Protein AF-C6H4K7-F1 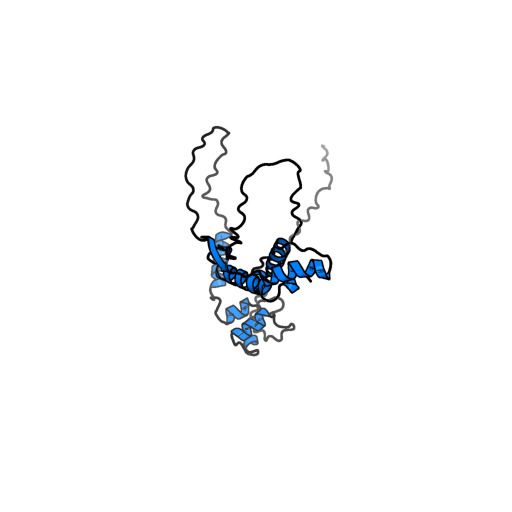(afdb_monomer_lite)

Foldseek 3Di:
DDDDDDDDPPDDPPPPPPPPPPPVPPPPPDLDQCPPPDDADPVCVVVCVVLVPDPVNVSRFQAPDDPRHRDPVRVCVVSCVDPPCPVVVVVVVCVVVVDPDCVPDDPDDDDDDDDDDDDDDDDDDDDDFFDWDKDKDAADQPQVVVVQVVCCVPPVDHDDPVLLLVLLLVVPLPQDPVCVVVVVDRPPPDDPPPDDDDDDDDDDDDPDQPCVVVRSMHMDIDTPVCVVVRVVSVVSSRCCNPPPSVVSVD

Secondary structure (DSSP, 8-state):
------------------------------------SSPPPHHHHHHHHHTT--HHHHTTSPP-BGGGB--HHHHHHHHT-S-TTHHHHHHHHHHHHHS---TT----PPP------------PPPP---PEEEEEEE---HHHHHHHHHHHHHTS----HHHHHHHHHHGGGSPPHHHHHTT----------------------------BTTTTEEEEEEEGGGHHHHHHHHHHHHHHHHT-GGGGT-

Radius of gyration: 34.79 Å; chains: 1; bounding box: 108×75×68 Å

InterPro domains:
  IPR004167 Peripheral subunit-binding domain [PF02817] (42-76)
  IPR004167 Peripheral subunit-binding domain [PS51826] (39-79)
  IPR036625 E3-binding domain superfamily [G3DSA:4.10.320.10] (38-80)
  IPR036625 E3-binding domain superfamily [SSF47005] (35-79)

Sequence (250 aa):
MALVPRMPCWISRCRLNPYKSTRHLQTSSGTQSHDLPYPLFPSVSQLLHEKGISGADVSKIPASGPKGRLLKGDVLAFTGAIPRDYSSNLSAQISQLAHLDLSNIKVKQTPTEPQAKFAAVAVTALPPSSTPAQVSLPISLSSVLSLQERLPKTLGITIPLSTFLARATDVYQEPDIIDILSGKSPPSTSTSTSSTRSGESESTSFDSTDLDLATNIFSIQVPSADRLRGETFLERLRDVLEDEPESLVF

pLDDT: mean 74.12, std 21.09, range [26.36, 96.56]

Structure (mmCIF, N/CA/C/O backbone):
data_AF-C6H4K7-F1
#
_entry.id   AF-C6H4K7-F1
#
loop_
_atom_site.group_PDB
_atom_site.id
_atom_site.type_symbol
_atom_site.label_atom_id
_atom_site.label_alt_id
_atom_site.label_comp_id
_atom_site.label_asym_id
_atom_site.label_entity_id
_atom_site.label_seq_id
_atom_site.pdbx_PDB_ins_code
_atom_site.Cartn_x
_atom_site.Cartn_y
_atom_site.Cartn_z
_atom_site.occupancy
_atom_site.B_iso_or_equiv
_atom_site.auth_seq_id
_atom_site.auth_comp_id
_atom_site.auth_asym_id
_atom_site.auth_atom_id
_atom_site.pdbx_PDB_model_num
ATOM 1 N N . MET A 1 1 ? 76.634 46.999 -10.653 1.00 49.59 1 MET A N 1
ATOM 2 C CA . MET A 1 1 ? 76.477 46.177 -9.435 1.00 49.59 1 MET A CA 1
ATOM 3 C C . MET A 1 1 ? 75.170 46.576 -8.773 1.00 49.59 1 MET A C 1
ATOM 5 O O . MET A 1 1 ? 75.124 47.619 -8.141 1.00 49.59 1 MET A O 1
ATOM 9 N N . ALA A 1 2 ? 74.098 45.820 -8.998 1.00 44.69 2 ALA A N 1
ATOM 10 C CA . ALA A 1 2 ? 72.800 46.077 -8.378 1.00 44.69 2 ALA A CA 1
ATOM 11 C C . ALA A 1 2 ? 72.282 44.763 -7.789 1.00 44.69 2 ALA A C 1
ATOM 13 O O . ALA A 1 2 ? 72.273 43.735 -8.467 1.00 44.69 2 ALA A O 1
ATOM 14 N N . LEU A 1 3 ? 71.970 44.814 -6.495 1.00 49.75 3 LEU A N 1
ATOM 15 C CA . LEU A 1 3 ? 71.582 43.693 -5.652 1.00 49.75 3 LEU A CA 1
ATOM 16 C C . LEU A 1 3 ? 70.227 43.110 -6.072 1.00 49.75 3 LEU A C 1
ATOM 18 O O . LEU A 1 3 ? 69.258 43.834 -6.280 1.00 49.75 3 LEU A O 1
ATOM 22 N N . VAL A 1 4 ? 70.164 41.780 -6.100 1.00 57.12 4 VAL A N 1
ATOM 23 C CA . VAL A 1 4 ? 68.933 40.989 -6.185 1.00 57.12 4 VAL A CA 1
ATOM 24 C C . VAL A 1 4 ? 68.253 40.980 -4.809 1.00 57.12 4 VAL A C 1
ATOM 26 O O . VAL A 1 4 ? 68.885 40.542 -3.844 1.00 57.12 4 VAL A O 1
ATOM 29 N N . PRO A 1 5 ? 66.976 41.381 -4.669 1.00 58.16 5 PRO A N 1
ATOM 30 C CA . PRO A 1 5 ? 66.222 41.080 -3.464 1.00 58.16 5 PRO A CA 1
ATOM 31 C C . PRO A 1 5 ? 65.731 39.627 -3.517 1.00 58.16 5 PRO A C 1
ATOM 33 O O . PRO A 1 5 ? 64.912 39.229 -4.345 1.00 58.16 5 PRO A O 1
ATOM 36 N N . ARG A 1 6 ? 66.272 38.826 -2.603 1.00 60.28 6 ARG A N 1
ATOM 37 C CA . ARG A 1 6 ? 65.889 37.445 -2.312 1.00 60.28 6 ARG A CA 1
ATOM 38 C C . ARG A 1 6 ? 64.516 37.444 -1.629 1.00 60.28 6 ARG A C 1
ATOM 40 O O . ARG A 1 6 ? 64.401 37.848 -0.476 1.00 60.28 6 ARG A O 1
ATOM 47 N N . MET A 1 7 ? 63.482 37.017 -2.352 1.00 58.88 7 MET A N 1
ATOM 48 C CA . MET A 1 7 ? 62.120 36.894 -1.822 1.00 58.88 7 MET A CA 1
ATOM 49 C C . MET A 1 7 ? 62.010 35.734 -0.808 1.00 58.88 7 MET A C 1
ATOM 51 O O . MET A 1 7 ? 62.645 34.694 -1.004 1.00 58.88 7 MET A O 1
ATOM 55 N N . PRO A 1 8 ? 61.226 35.891 0.276 1.00 47.50 8 PRO A N 1
ATOM 56 C CA . PRO A 1 8 ? 61.073 34.887 1.324 1.00 47.50 8 PRO A CA 1
ATOM 57 C C . PRO A 1 8 ? 60.200 33.702 0.890 1.00 47.50 8 PRO A C 1
ATOM 59 O O . PRO A 1 8 ? 59.097 33.844 0.366 1.00 47.50 8 PRO A O 1
ATOM 62 N N . CYS A 1 9 ? 60.709 32.504 1.169 1.00 57.41 9 CYS A N 1
ATOM 63 C CA . CYS A 1 9 ? 60.105 31.215 0.864 1.00 57.41 9 CYS A CA 1
ATOM 64 C C . CYS A 1 9 ? 58.973 30.857 1.840 1.00 57.41 9 CYS A C 1
ATOM 66 O O . CYS A 1 9 ? 59.112 29.892 2.582 1.00 57.41 9 CYS A O 1
ATOM 68 N N . TRP A 1 10 ? 57.851 31.573 1.851 1.00 54.81 10 TRP A N 1
ATOM 69 C CA . TRP A 1 10 ? 56.646 31.120 2.558 1.00 54.81 10 TRP A CA 1
ATOM 70 C C . TRP A 1 10 ? 55.401 31.460 1.750 1.00 54.81 10 TRP A C 1
ATOM 72 O O . TRP A 1 10 ? 54.824 32.505 1.973 1.00 54.81 10 TRP A O 1
ATOM 82 N N . ILE A 1 11 ? 55.025 30.586 0.812 1.00 56.03 11 ILE A N 1
ATOM 83 C CA . ILE A 1 11 ? 53.653 30.161 0.454 1.00 56.03 11 ILE A CA 1
ATOM 84 C C . ILE A 1 11 ? 53.845 29.074 -0.610 1.00 56.03 11 ILE A C 1
ATOM 86 O O . ILE A 1 11 ? 54.003 29.345 -1.793 1.00 56.03 11 ILE A O 1
ATOM 90 N N . SER A 1 12 ? 53.920 27.817 -0.183 1.00 55.75 12 SER A N 1
ATOM 91 C CA . SER A 1 12 ? 53.757 26.646 -1.057 1.00 55.75 12 SER A CA 1
ATOM 92 C C . SER A 1 12 ? 53.465 25.437 -0.184 1.00 55.75 12 SER A C 1
ATOM 94 O O . SER A 1 12 ? 54.291 24.552 0.022 1.00 55.75 12 SER A O 1
ATOM 96 N N . ARG A 1 13 ? 52.264 25.428 0.393 1.00 56.16 13 ARG A N 1
ATOM 97 C CA . ARG A 1 13 ? 51.681 24.216 0.966 1.00 56.16 13 ARG A CA 1
ATOM 98 C C . ARG A 1 13 ? 50.219 24.082 0.561 1.00 56.16 13 ARG A C 1
ATOM 100 O O . ARG A 1 13 ? 49.368 23.768 1.376 1.00 56.16 13 ARG A O 1
ATOM 107 N N . CYS A 1 14 ? 49.952 24.247 -0.728 1.00 47.94 14 CYS A N 1
ATOM 108 C CA . CYS A 1 14 ? 48.822 23.571 -1.346 1.00 47.94 14 CYS A CA 1
ATOM 109 C C . CYS A 1 14 ? 49.348 22.218 -1.823 1.00 47.94 14 CYS A C 1
ATOM 111 O O . CYS A 1 14 ? 49.803 22.078 -2.957 1.00 47.94 14 CYS A O 1
ATOM 113 N N . ARG A 1 15 ? 49.343 21.215 -0.932 1.00 49.34 15 ARG A N 1
ATOM 114 C CA . ARG A 1 15 ? 49.353 19.828 -1.398 1.00 49.34 15 ARG A CA 1
ATOM 115 C C . ARG A 1 15 ? 48.030 19.630 -2.129 1.00 49.34 15 ARG A C 1
ATOM 117 O O . ARG A 1 15 ? 47.021 19.323 -1.504 1.00 49.34 15 ARG A O 1
ATOM 124 N N . LEU A 1 16 ? 48.035 19.835 -3.443 1.00 48.72 16 LEU A N 1
ATOM 125 C CA . LEU A 1 16 ? 47.064 19.184 -4.307 1.00 48.72 16 LEU A CA 1
ATOM 126 C C . LEU A 1 16 ? 47.238 17.699 -4.028 1.00 48.72 16 LEU A C 1
ATOM 128 O O . LEU A 1 16 ? 48.292 17.141 -4.312 1.00 48.72 16 LEU A O 1
ATOM 132 N N . ASN A 1 17 ? 46.263 17.112 -3.348 1.00 52.06 17 ASN A N 1
ATOM 133 C CA . ASN A 1 17 ? 46.202 15.684 -3.135 1.00 52.06 17 ASN A CA 1
ATOM 134 C C . ASN A 1 17 ? 45.715 15.103 -4.466 1.00 52.06 17 ASN A C 1
ATOM 136 O O . ASN A 1 17 ? 44.528 15.262 -4.772 1.00 52.06 17 ASN A O 1
ATOM 140 N N . PRO A 1 18 ? 46.570 14.487 -5.307 1.00 47.22 18 PRO A N 1
ATOM 141 C CA . PRO A 1 18 ? 46.040 13.721 -6.406 1.00 47.22 18 PRO A CA 1
ATOM 142 C C . PRO A 1 18 ? 45.483 12.467 -5.744 1.00 47.22 18 PRO A C 1
ATOM 144 O O . PRO A 1 18 ? 46.225 11.531 -5.444 1.00 47.22 18 PRO A O 1
ATOM 147 N N . TYR A 1 19 ? 44.181 12.450 -5.471 1.00 47.34 19 TYR A N 1
ATOM 148 C CA . TYR A 1 19 ? 43.478 11.195 -5.263 1.00 47.34 19 TYR A CA 1
ATOM 149 C C . TYR A 1 19 ? 43.590 10.412 -6.573 1.00 47.34 19 TYR A C 1
ATOM 151 O O . TYR A 1 19 ? 42.702 10.428 -7.422 1.00 47.34 19 TYR A O 1
ATOM 159 N N . LYS A 1 20 ? 44.723 9.728 -6.753 1.00 44.16 20 LYS A N 1
ATOM 160 C CA . LYS A 1 20 ? 44.860 8.606 -7.666 1.00 44.16 20 LYS A CA 1
ATOM 161 C C . LYS A 1 20 ? 44.001 7.499 -7.073 1.00 44.16 20 LYS A C 1
ATOM 163 O O . LYS A 1 20 ? 44.492 6.597 -6.406 1.00 44.16 20 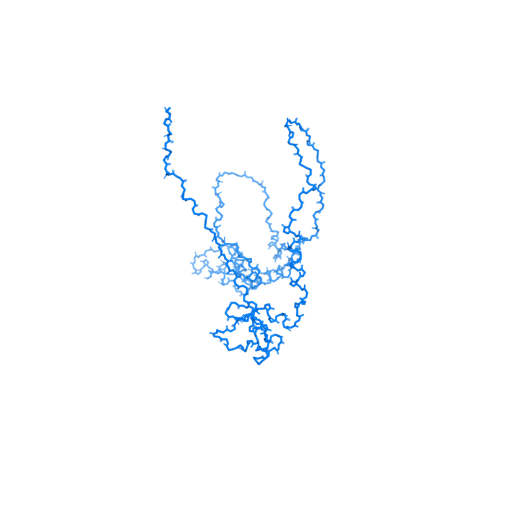LYS A O 1
ATOM 168 N N . SER A 1 21 ? 42.691 7.601 -7.281 1.00 44.56 21 SER A N 1
ATOM 169 C CA . SER A 1 21 ? 41.810 6.451 -7.180 1.00 44.56 21 SER A CA 1
ATOM 170 C C . SER A 1 21 ? 42.137 5.586 -8.387 1.00 44.56 21 SER A C 1
ATOM 172 O O . SER A 1 21 ? 41.522 5.687 -9.447 1.00 44.56 21 SER A O 1
ATOM 174 N N . THR A 1 22 ? 43.177 4.767 -8.259 1.00 47.38 22 THR A N 1
ATOM 175 C CA . THR A 1 22 ? 43.323 3.594 -9.106 1.00 47.38 22 THR A CA 1
ATOM 176 C C . THR A 1 22 ? 42.170 2.675 -8.730 1.00 47.38 22 THR A C 1
ATOM 178 O O . THR A 1 22 ? 42.308 1.792 -7.884 1.00 47.38 22 THR A O 1
ATOM 181 N N . ARG A 1 23 ? 40.993 2.916 -9.319 1.00 46.69 23 ARG A N 1
ATOM 182 C CA . ARG A 1 23 ? 39.979 1.879 -9.470 1.00 46.69 23 ARG A CA 1
ATOM 183 C C . ARG A 1 23 ? 40.621 0.823 -10.352 1.00 46.69 23 ARG A C 1
ATOM 185 O O . ARG A 1 23 ? 40.604 0.918 -11.573 1.00 46.69 23 ARG A O 1
ATOM 192 N N . HIS A 1 24 ? 41.281 -0.128 -9.705 1.00 44.12 24 HIS A N 1
ATOM 193 C CA . HIS A 1 24 ? 41.729 -1.345 -10.340 1.00 44.12 24 HIS A CA 1
ATOM 194 C C . HIS A 1 24 ? 40.456 -2.072 -10.779 1.00 44.12 24 HIS A C 1
ATOM 196 O O . HIS A 1 24 ? 39.772 -2.699 -9.971 1.00 44.12 24 HIS A O 1
ATOM 202 N N . LEU A 1 25 ? 40.079 -1.867 -12.041 1.00 47.25 25 LEU A N 1
ATOM 203 C CA . LEU A 1 25 ? 39.056 -2.633 -12.735 1.00 47.25 25 LEU A CA 1
ATOM 204 C C . LEU A 1 25 ? 39.569 -4.072 -12.794 1.00 47.25 25 LEU A C 1
ATOM 206 O O . LEU A 1 25 ? 40.268 -4.458 -13.725 1.00 47.25 25 LEU A O 1
ATOM 210 N N . GLN A 1 26 ? 39.274 -4.855 -11.756 1.00 46.00 26 GLN A N 1
ATOM 211 C CA . GLN A 1 26 ? 39.447 -6.303 -11.788 1.00 46.00 26 GLN A CA 1
ATOM 212 C C . GLN A 1 26 ? 38.364 -6.880 -12.691 1.00 46.00 26 GLN A C 1
ATOM 214 O O . GLN A 1 26 ? 37.383 -7.453 -12.232 1.00 46.00 26 GLN A O 1
ATOM 219 N N . THR A 1 27 ? 38.542 -6.728 -14.000 1.00 49.56 27 THR A N 1
ATOM 220 C CA . THR A 1 27 ? 37.862 -7.554 -14.996 1.00 49.56 27 THR A CA 1
ATOM 221 C C . THR A 1 27 ? 38.585 -8.896 -15.061 1.00 49.56 27 THR A C 1
ATOM 223 O O . THR A 1 27 ? 39.193 -9.244 -16.069 1.00 49.56 27 THR A O 1
ATOM 226 N N . SER A 1 28 ? 38.593 -9.642 -13.958 1.00 45.12 28 SER A N 1
ATOM 227 C CA . SER A 1 28 ? 38.962 -11.053 -13.998 1.00 45.12 28 SER A CA 1
ATOM 228 C C . SER A 1 28 ? 37.689 -11.847 -14.246 1.00 45.12 28 SER A C 1
ATOM 230 O O . SER A 1 28 ? 36.982 -12.219 -13.311 1.00 45.12 28 SER A O 1
ATOM 232 N N . SER A 1 29 ? 37.403 -12.095 -15.522 1.00 47.53 29 SER A N 1
ATOM 233 C CA . SER A 1 29 ? 36.480 -13.128 -15.993 1.00 47.53 29 SER A CA 1
ATOM 234 C C . SER A 1 29 ? 37.071 -14.515 -15.708 1.00 47.53 29 SER A C 1
ATOM 236 O O . SER A 1 29 ? 37.459 -15.244 -16.618 1.00 47.53 29 SER A O 1
ATOM 238 N N . GLY A 1 30 ? 37.234 -14.845 -14.429 1.00 47.94 30 GLY A N 1
ATOM 239 C CA . GLY A 1 30 ? 37.519 -16.201 -13.978 1.00 47.94 30 GLY A CA 1
ATOM 240 C C . GLY A 1 30 ? 36.202 -16.866 -13.613 1.00 47.94 30 GLY A C 1
ATOM 241 O O . GLY A 1 30 ? 35.371 -16.246 -12.955 1.00 47.94 30 GLY A O 1
ATOM 242 N N . THR A 1 31 ? 35.999 -18.108 -14.040 1.00 46.88 31 THR A N 1
ATOM 243 C CA . THR A 1 31 ? 34.913 -18.974 -13.567 1.00 46.88 31 THR A CA 1
ATOM 244 C C . THR A 1 31 ? 35.088 -19.192 -12.063 1.00 46.88 31 THR A C 1
ATOM 246 O O . THR A 1 31 ? 35.781 -20.115 -11.640 1.00 46.88 31 THR A O 1
ATOM 249 N N . GLN A 1 32 ? 34.551 -18.280 -11.254 1.00 53.12 32 GLN A N 1
ATOM 250 C CA . GLN A 1 32 ? 34.594 -18.373 -9.802 1.00 53.12 32 GLN A CA 1
ATOM 251 C C . GLN A 1 32 ? 33.465 -19.298 -9.365 1.00 53.12 32 GLN A C 1
ATOM 253 O O . GLN A 1 32 ? 32.296 -18.928 -9.402 1.00 53.12 32 GLN A O 1
ATOM 258 N N . SER A 1 33 ? 33.825 -20.522 -8.987 1.00 52.59 33 SER A N 1
ATOM 259 C CA . SER A 1 33 ? 32.970 -21.361 -8.156 1.00 52.59 33 SER A CA 1
ATOM 260 C C . SER A 1 33 ? 32.733 -20.628 -6.836 1.00 52.59 33 SER A C 1
ATOM 262 O O . SER A 1 33 ? 33.684 -20.266 -6.140 1.00 52.59 33 SER A O 1
ATOM 264 N N . HIS A 1 34 ? 31.468 -20.370 -6.521 1.00 60.00 34 HIS A N 1
ATOM 265 C CA . HIS A 1 34 ? 31.051 -19.539 -5.394 1.00 60.00 34 HIS A CA 1
ATOM 266 C C . HIS A 1 34 ? 31.101 -20.297 -4.066 1.00 60.00 34 HIS A C 1
ATOM 268 O O . HIS A 1 34 ? 30.069 -20.529 -3.442 1.00 60.00 34 HIS A O 1
ATOM 274 N N . ASP A 1 35 ? 32.304 -20.625 -3.592 1.00 62.53 35 ASP A N 1
ATOM 275 C CA . ASP A 1 35 ? 32.536 -20.890 -2.166 1.00 62.53 35 ASP A CA 1
ATOM 276 C C . ASP A 1 35 ? 32.535 -19.538 -1.440 1.00 62.53 35 ASP A C 1
ATOM 278 O O . ASP A 1 35 ? 33.574 -18.953 -1.129 1.00 62.53 35 ASP A O 1
ATOM 282 N N . LEU A 1 36 ? 31.339 -18.962 -1.283 1.00 66.81 36 LEU A N 1
ATOM 283 C CA . LEU A 1 36 ? 31.175 -17.610 -0.761 1.00 66.81 36 LEU A CA 1
ATOM 284 C C . LEU A 1 36 ? 31.606 -17.578 0.715 1.00 66.81 36 LEU A C 1
ATOM 286 O O . LEU A 1 36 ? 30.963 -18.213 1.549 1.00 66.81 36 LEU A O 1
ATOM 290 N N . PRO A 1 37 ? 32.609 -16.765 1.098 1.00 77.56 37 PRO A N 1
ATOM 291 C CA . PRO A 1 37 ? 33.008 -16.600 2.500 1.00 77.56 37 PRO A CA 1
ATOM 292 C C . PRO A 1 37 ? 31.973 -15.817 3.333 1.00 77.56 37 PRO A C 1
ATOM 294 O O . PRO A 1 37 ? 32.227 -15.460 4.482 1.00 77.56 37 PRO A O 1
ATOM 297 N N . TYR A 1 38 ? 30.819 -15.495 2.743 1.00 81.12 38 TYR A N 1
ATOM 298 C CA . TYR A 1 38 ? 29.750 -14.692 3.319 1.00 81.12 38 TYR A CA 1
ATOM 299 C C . TYR A 1 38 ? 28.392 -15.270 2.914 1.00 81.12 38 TYR A C 1
ATOM 301 O O . TYR A 1 38 ? 28.266 -15.792 1.805 1.00 81.12 38 TYR A O 1
ATOM 309 N N . PRO A 1 39 ? 27.351 -15.106 3.746 1.00 88.69 39 PRO A N 1
ATOM 310 C CA . PRO A 1 39 ? 26.004 -15.489 3.352 1.00 88.69 39 PRO A CA 1
ATOM 311 C C . PRO A 1 39 ? 25.517 -14.649 2.162 1.00 88.69 39 PRO A C 1
ATOM 313 O O . PRO A 1 39 ? 25.919 -13.491 1.975 1.00 88.69 39 PRO A O 1
ATOM 316 N N . LEU A 1 40 ? 24.619 -15.242 1.373 1.00 90.81 40 LEU A N 1
ATOM 317 C CA . LEU A 1 40 ? 23.886 -14.547 0.318 1.00 90.81 40 LEU A CA 1
ATOM 318 C C . LEU A 1 40 ? 23.051 -13.406 0.913 1.00 90.81 40 LEU A C 1
ATOM 320 O O . LEU A 1 40 ? 22.548 -13.497 2.032 1.00 90.81 40 LEU A O 1
ATOM 324 N N . PHE A 1 41 ? 22.880 -12.323 0.152 1.00 91.88 41 PHE A N 1
ATOM 325 C CA . PHE A 1 41 ? 21.966 -11.257 0.557 1.00 91.88 41 PHE A CA 1
ATOM 326 C C . PHE A 1 41 ? 20.517 -11.757 0.570 1.00 91.88 41 PHE A C 1
ATOM 328 O O . PHE A 1 41 ? 20.156 -12.555 -0.295 1.00 91.88 41 PHE A O 1
ATOM 335 N N . PRO A 1 42 ? 19.658 -11.244 1.469 1.00 95.31 42 PRO A N 1
ATOM 336 C CA . PRO A 1 42 ? 18.267 -11.689 1.565 1.00 95.31 42 PRO A CA 1
ATOM 337 C C . PRO A 1 42 ? 17.498 -11.457 0.259 1.00 95.31 42 PRO A C 1
ATOM 339 O O . PRO A 1 42 ? 16.802 -12.347 -0.214 1.00 95.31 42 PRO A O 1
ATOM 342 N N . SER A 1 43 ? 17.709 -10.308 -0.389 1.00 95.50 43 SER A N 1
ATOM 343 C CA . SER A 1 43 ? 17.095 -9.986 -1.682 1.00 95.50 43 SER A CA 1
ATOM 344 C C . SER A 1 43 ? 17.575 -10.891 -2.817 1.00 95.50 43 SER A C 1
ATOM 346 O O . SER A 1 43 ? 16.803 -11.221 -3.710 1.00 95.50 43 SER A O 1
ATOM 348 N N . VAL A 1 44 ? 18.845 -11.300 -2.788 1.00 94.50 44 VAL A N 1
ATOM 349 C CA . VAL A 1 44 ? 19.418 -12.224 -3.774 1.00 94.50 44 VAL A CA 1
ATOM 350 C C . VAL A 1 44 ? 18.899 -13.640 -3.531 1.00 94.50 44 VAL A C 1
ATOM 352 O O . VAL A 1 44 ? 18.500 -14.295 -4.482 1.00 94.50 44 VAL A O 1
ATOM 355 N N . SER A 1 45 ? 18.830 -14.078 -2.273 1.00 93.00 45 SER A N 1
ATOM 356 C CA . SER A 1 45 ? 18.250 -15.365 -1.868 1.00 93.00 45 SER A CA 1
ATOM 357 C C . SER A 1 45 ? 16.790 -15.494 -2.315 1.00 93.00 45 SER A C 1
ATOM 359 O O . SER A 1 45 ? 16.440 -16.438 -3.022 1.00 93.00 45 SER A O 1
ATOM 361 N N . GLN A 1 46 ? 15.962 -14.487 -2.010 1.00 95.44 46 GLN A N 1
ATOM 362 C CA . GLN A 1 46 ? 14.571 -14.429 -2.461 1.00 95.44 46 GLN A CA 1
ATOM 363 C C . GLN A 1 46 ? 14.471 -14.500 -3.990 1.00 95.44 46 GLN A C 1
ATOM 365 O O . GLN A 1 46 ? 13.701 -15.295 -4.522 1.00 95.44 46 GLN A O 1
ATOM 370 N N . LEU A 1 47 ? 15.283 -13.718 -4.705 1.00 94.62 47 LEU A N 1
ATOM 371 C CA . LEU A 1 47 ? 15.243 -13.679 -6.165 1.00 94.62 47 LEU A CA 1
ATOM 372 C C . LEU A 1 47 ? 15.684 -15.006 -6.802 1.00 94.62 47 LEU A C 1
ATOM 374 O O . LEU A 1 47 ? 15.111 -15.416 -7.808 1.00 94.62 47 LEU A O 1
ATOM 378 N N . LEU A 1 48 ? 16.670 -15.697 -6.226 1.00 93.62 48 LEU A N 1
ATOM 379 C CA . LEU A 1 48 ? 17.078 -17.030 -6.680 1.00 93.62 48 LEU A CA 1
ATOM 380 C C . LEU A 1 48 ? 15.935 -18.039 -6.526 1.00 93.62 48 LEU A C 1
ATOM 382 O O . LEU A 1 48 ? 15.686 -18.809 -7.453 1.00 93.62 48 LEU A O 1
ATOM 386 N N . HIS A 1 49 ? 15.203 -17.986 -5.408 1.00 94.31 49 HIS A N 1
ATOM 387 C CA . HIS A 1 49 ? 14.024 -18.827 -5.193 1.00 94.31 49 HIS A CA 1
ATOM 388 C C . HIS A 1 49 ? 12.902 -18.507 -6.190 1.00 94.31 49 HIS A C 1
ATOM 390 O O . HIS A 1 49 ? 12.373 -19.418 -6.822 1.00 94.31 49 HIS A O 1
ATOM 396 N N . GLU A 1 50 ? 12.581 -17.226 -6.396 1.00 94.69 50 GLU A N 1
ATOM 397 C CA . GLU A 1 50 ? 11.557 -16.781 -7.357 1.00 94.69 50 GLU A CA 1
ATOM 398 C C . GLU A 1 50 ? 11.878 -17.194 -8.798 1.00 94.69 50 GLU A C 1
ATOM 400 O O . GLU A 1 50 ? 10.980 -17.482 -9.589 1.00 94.69 50 GLU A O 1
ATOM 405 N N . LYS A 1 51 ? 13.166 -17.206 -9.158 1.00 92.75 51 LYS A N 1
ATOM 406 C CA . LYS A 1 51 ? 13.639 -17.590 -10.493 1.00 92.75 51 LYS A CA 1
ATOM 407 C C . LYS A 1 51 ? 13.956 -19.079 -10.619 1.00 92.75 51 LYS A C 1
ATOM 409 O O . LYS A 1 51 ? 14.353 -19.505 -11.699 1.00 92.75 51 LYS A O 1
ATOM 414 N N . GLY A 1 52 ? 13.761 -19.860 -9.555 1.00 91.12 52 GLY A N 1
ATOM 415 C CA . GLY A 1 52 ? 13.988 -21.304 -9.549 1.00 91.12 52 GLY A CA 1
ATOM 416 C C . GLY A 1 52 ? 15.450 -21.703 -9.770 1.00 91.12 52 GLY A C 1
ATOM 417 O O . GLY A 1 52 ? 15.715 -22.794 -10.268 1.00 91.12 52 GLY A O 1
ATOM 418 N N . ILE A 1 53 ? 16.401 -20.828 -9.434 1.00 87.50 53 ILE A N 1
ATOM 419 C CA . ILE A 1 53 ? 17.833 -21.098 -9.589 1.00 87.50 53 ILE A CA 1
ATOM 420 C C . ILE A 1 53 ? 18.300 -21.870 -8.352 1.00 87.50 53 ILE A C 1
ATOM 422 O O . ILE A 1 53 ? 18.347 -21.329 -7.247 1.00 87.50 53 ILE A O 1
ATOM 426 N N . SER A 1 54 ? 18.640 -23.146 -8.541 1.00 83.50 54 SER A N 1
ATOM 427 C CA . SER A 1 54 ? 19.145 -24.008 -7.468 1.00 83.50 54 SER A CA 1
ATOM 428 C C . SER A 1 54 ? 20.571 -23.619 -7.065 1.00 83.50 54 SER A C 1
ATOM 430 O O . SER A 1 54 ? 21.330 -23.083 -7.872 1.00 83.50 54 SER A O 1
ATOM 432 N N . GLY A 1 55 ? 20.976 -23.940 -5.831 1.00 78.56 55 GLY A N 1
ATOM 433 C CA . GLY A 1 55 ? 22.306 -23.623 -5.289 1.00 78.56 55 GLY A CA 1
ATOM 434 C C . GLY A 1 55 ? 23.482 -24.079 -6.168 1.00 78.56 55 GLY A C 1
ATOM 435 O O . GLY A 1 55 ? 24.524 -23.437 -6.172 1.00 78.56 55 GLY A O 1
ATOM 436 N N . ALA A 1 56 ? 23.308 -25.130 -6.977 1.00 80.38 56 ALA A N 1
ATOM 437 C CA . ALA A 1 56 ? 24.322 -25.581 -7.935 1.00 80.38 56 ALA A CA 1
ATOM 438 C C . ALA A 1 56 ? 24.477 -24.644 -9.151 1.00 80.38 56 ALA A C 1
ATOM 440 O O . ALA A 1 56 ? 25.579 -24.474 -9.675 1.00 80.38 56 ALA A O 1
ATOM 441 N N . ASP A 1 57 ? 23.385 -24.025 -9.600 1.00 84.38 57 ASP A N 1
ATOM 442 C CA . ASP A 1 57 ? 23.391 -23.079 -10.718 1.00 84.38 57 ASP A CA 1
ATOM 443 C C . ASP A 1 57 ? 23.896 -21.700 -10.298 1.00 84.38 57 ASP A C 1
ATOM 445 O O . ASP A 1 57 ? 24.422 -20.965 -11.132 1.00 84.38 57 ASP A O 1
ATOM 449 N N . VAL A 1 58 ? 23.829 -21.381 -9.000 1.00 85.94 58 VAL A N 1
ATOM 450 C CA . VAL A 1 58 ? 24.427 -20.165 -8.433 1.00 85.94 58 VAL A CA 1
ATOM 451 C C . VAL A 1 58 ? 25.907 -20.080 -8.797 1.00 85.94 58 VAL A C 1
ATOM 453 O O . VAL A 1 58 ? 26.347 -19.029 -9.252 1.00 85.94 58 VAL A O 1
ATOM 456 N N . SER A 1 59 ? 26.643 -21.194 -8.720 1.00 86.69 59 SER A N 1
ATOM 457 C CA . SER A 1 59 ? 28.064 -21.299 -9.091 1.00 86.69 59 SER A CA 1
ATOM 458 C C . SER A 1 59 ? 28.376 -20.948 -10.552 1.00 86.69 59 SER A C 1
ATOM 460 O O . SER A 1 59 ? 29.535 -20.714 -10.881 1.00 86.69 59 SER A O 1
ATOM 462 N N . LYS A 1 60 ? 27.374 -20.907 -11.440 1.00 90.31 60 LYS A N 1
ATOM 463 C CA . LYS A 1 60 ? 27.540 -20.551 -12.862 1.00 90.31 60 LYS A CA 1
ATOM 464 C C . LYS A 1 60 ? 27.384 -19.049 -13.118 1.00 90.31 60 LYS A C 1
ATOM 466 O O . LYS A 1 60 ? 27.733 -18.580 -14.201 1.00 90.31 60 LYS A O 1
ATOM 471 N N . ILE A 1 61 ? 26.844 -18.296 -12.159 1.00 89.81 61 ILE A N 1
ATOM 472 C CA . ILE A 1 61 ? 26.560 -16.868 -12.318 1.00 89.81 61 ILE A CA 1
ATOM 473 C C . ILE A 1 61 ? 27.858 -16.069 -12.133 1.00 89.81 61 ILE A C 1
ATOM 475 O O . ILE A 1 61 ? 28.533 -16.246 -11.124 1.00 89.81 61 ILE A O 1
ATOM 479 N N . PRO A 1 62 ? 28.238 -15.161 -13.044 1.00 90.06 62 PRO A N 1
ATOM 480 C CA . PRO A 1 62 ? 29.411 -14.314 -12.842 1.00 90.06 62 PRO A CA 1
ATOM 481 C C . PRO A 1 62 ? 29.131 -13.255 -11.764 1.00 90.06 62 PRO A C 1
ATOM 483 O O . PRO A 1 62 ? 28.248 -12.421 -11.940 1.00 90.06 62 PRO A O 1
ATOM 486 N N . ALA A 1 63 ? 29.883 -13.261 -10.661 1.00 90.25 63 ALA A N 1
ATOM 487 C CA . ALA A 1 63 ? 29.727 -12.264 -9.601 1.00 90.25 63 ALA A CA 1
ATOM 488 C C . ALA A 1 63 ? 30.576 -11.014 -9.866 1.00 90.25 63 ALA A C 1
ATOM 490 O O . ALA A 1 63 ? 31.795 -11.103 -10.028 1.00 90.25 63 ALA A O 1
ATOM 491 N N . SER A 1 64 ? 29.944 -9.840 -9.858 1.00 90.25 64 SER A N 1
ATOM 492 C CA . SER A 1 64 ? 30.616 -8.546 -10.059 1.00 90.25 64 SER A CA 1
ATOM 493 C C . SER A 1 64 ? 30.877 -7.794 -8.745 1.00 90.25 64 SER A C 1
ATOM 495 O O . SER A 1 64 ? 31.614 -6.806 -8.713 1.00 90.25 64 SER A O 1
ATOM 497 N N . GLY A 1 65 ? 30.285 -8.242 -7.634 1.00 89.06 65 GLY A N 1
ATOM 498 C CA . GLY A 1 65 ? 30.345 -7.526 -6.366 1.00 89.06 65 GLY A CA 1
ATOM 499 C C . GLY A 1 65 ? 31.708 -7.559 -5.663 1.00 89.06 65 GLY A C 1
ATOM 500 O O . GLY A 1 65 ? 32.565 -8.400 -5.947 1.00 89.06 65 GLY A O 1
ATOM 501 N N . PRO A 1 66 ? 31.918 -6.664 -4.676 1.00 89.06 66 PRO A N 1
ATOM 502 C CA . PRO A 1 66 ? 33.156 -6.606 -3.906 1.00 89.06 66 PRO A CA 1
ATOM 503 C C . PRO A 1 66 ? 33.498 -7.963 -3.288 1.00 89.06 66 PRO A C 1
ATOM 505 O O . PRO A 1 66 ? 32.639 -8.592 -2.667 1.00 89.06 66 PRO A O 1
ATOM 508 N N . LYS A 1 67 ? 34.762 -8.384 -3.419 1.00 87.62 67 LYS A N 1
ATOM 509 C CA . LYS A 1 67 ? 35.250 -9.709 -2.991 1.00 87.62 67 LYS A CA 1
ATOM 510 C C . LYS A 1 67 ? 34.527 -10.891 -3.671 1.00 87.62 67 LYS A C 1
ATOM 512 O O . LYS A 1 67 ? 34.321 -11.911 -3.024 1.00 87.62 67 LYS A O 1
ATOM 517 N N . GLY A 1 68 ? 34.121 -10.746 -4.936 1.00 86.81 68 GLY A N 1
ATOM 518 C CA . GLY A 1 68 ? 33.449 -11.814 -5.693 1.00 86.81 68 GLY A CA 1
ATOM 519 C C . GLY A 1 68 ? 32.029 -12.103 -5.200 1.00 86.81 68 GLY A C 1
ATOM 520 O O . GLY A 1 68 ? 31.531 -13.215 -5.329 1.00 86.81 68 GLY A O 1
ATOM 521 N N . ARG A 1 69 ? 31.372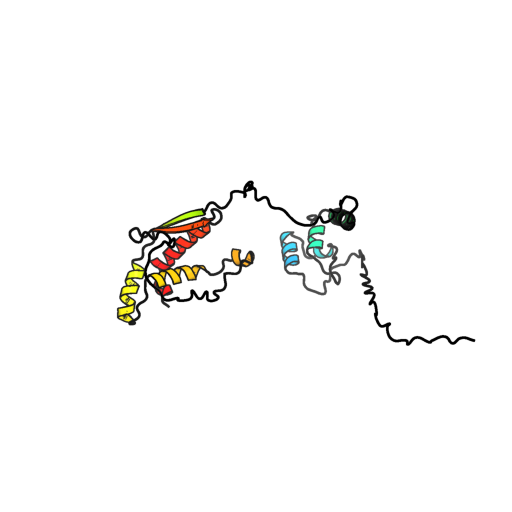 -11.118 -4.578 1.00 89.56 69 ARG A N 1
ATOM 522 C CA . ARG A 1 69 ? 30.031 -11.290 -4.014 1.00 89.56 69 ARG A CA 1
ATOM 523 C C . ARG A 1 69 ? 28.963 -11.236 -5.104 1.00 89.56 69 ARG A C 1
ATOM 525 O O . ARG A 1 69 ? 28.939 -10.295 -5.890 1.00 89.56 69 ARG A O 1
ATOM 532 N N . LEU A 1 70 ? 28.020 -12.173 -5.063 1.00 92.06 70 LEU A N 1
ATOM 533 C CA . LEU A 1 70 ? 26.851 -12.181 -5.939 1.00 92.06 70 LEU A CA 1
ATOM 534 C C . LEU A 1 70 ? 25.918 -10.989 -5.654 1.00 92.06 70 LEU A C 1
ATOM 536 O O . LEU A 1 70 ? 25.456 -10.807 -4.520 1.00 92.06 70 LEU A O 1
ATOM 540 N N . LEU A 1 71 ? 25.625 -10.184 -6.677 1.00 92.88 71 LEU A N 1
ATOM 541 C CA . LEU A 1 71 ? 24.695 -9.054 -6.593 1.00 92.88 71 LEU A CA 1
ATOM 542 C C . LEU A 1 71 ? 23.370 -9.342 -7.311 1.00 92.88 71 LEU A C 1
ATOM 544 O O . LEU A 1 71 ? 23.280 -10.202 -8.182 1.00 92.88 71 LEU A O 1
ATOM 548 N N . LYS A 1 72 ? 22.331 -8.553 -6.996 1.00 93.81 72 LYS A N 1
ATOM 549 C CA . LYS A 1 72 ? 21.018 -8.633 -7.667 1.00 93.81 72 LYS A CA 1
ATOM 550 C C . LYS A 1 72 ? 21.139 -8.477 -9.190 1.00 93.81 72 LYS A C 1
ATOM 552 O O . LYS A 1 72 ? 20.462 -9.180 -9.933 1.00 93.81 72 LYS A O 1
ATOM 557 N N . GLY A 1 73 ? 22.004 -7.565 -9.640 1.00 93.88 73 GLY A N 1
ATOM 558 C CA . GLY A 1 73 ? 22.247 -7.317 -11.062 1.00 93.88 73 GLY A CA 1
ATOM 559 C C . GLY A 1 73 ? 22.822 -8.531 -11.789 1.00 93.88 73 GLY A C 1
ATOM 560 O O . GLY A 1 73 ? 22.373 -8.835 -12.888 1.00 93.88 73 GLY A O 1
ATOM 561 N N . ASP A 1 74 ? 23.732 -9.264 -11.145 1.00 92.44 74 ASP A N 1
ATOM 562 C CA . ASP A 1 74 ? 24.371 -10.454 -11.715 1.00 92.44 74 ASP A CA 1
ATOM 563 C C . ASP A 1 74 ? 23.340 -11.558 -11.978 1.00 92.44 74 ASP A C 1
ATOM 565 O O . ASP A 1 74 ? 23.297 -12.144 -13.061 1.00 92.44 74 ASP A O 1
ATOM 569 N N . VAL A 1 75 ? 22.441 -11.788 -11.013 1.00 94.25 75 VAL A N 1
ATOM 570 C CA . VAL A 1 75 ? 21.371 -12.783 -11.162 1.00 94.25 75 VAL A CA 1
ATOM 571 C C . VAL A 1 75 ? 20.377 -12.364 -12.245 1.00 94.25 75 VAL A C 1
ATOM 573 O O . VAL A 1 75 ? 19.994 -13.178 -13.082 1.00 94.25 75 VAL A O 1
ATOM 576 N N . LEU A 1 76 ? 19.991 -11.086 -12.291 1.00 93.69 76 LEU A N 1
ATOM 577 C CA . LEU A 1 76 ? 19.090 -10.586 -13.331 1.00 93.69 76 LEU A CA 1
ATOM 578 C C . LEU A 1 76 ? 19.710 -10.685 -14.733 1.00 93.69 76 LEU A C 1
ATOM 580 O O . LEU A 1 76 ? 19.024 -11.096 -15.671 1.00 93.69 76 LEU A O 1
ATOM 584 N N . ALA A 1 77 ? 21.000 -10.380 -14.873 1.00 93.25 77 ALA A N 1
ATOM 585 C CA . ALA A 1 77 ? 21.731 -10.550 -16.125 1.00 93.25 77 ALA A CA 1
ATOM 586 C C . ALA A 1 77 ? 21.799 -12.026 -16.546 1.00 93.25 77 ALA A C 1
ATOM 588 O O . ALA A 1 77 ? 21.581 -12.337 -17.716 1.00 93.25 77 ALA A O 1
ATOM 589 N N . PHE A 1 78 ? 22.014 -12.941 -15.595 1.00 92.19 78 PHE A N 1
ATOM 590 C CA . PHE A 1 78 ? 22.006 -14.381 -15.856 1.00 92.19 78 PHE A CA 1
ATOM 591 C C . PHE A 1 78 ? 20.634 -14.893 -16.314 1.00 92.19 78 PHE A C 1
ATOM 593 O O . PHE A 1 78 ? 20.554 -15.659 -17.269 1.00 92.19 78 PHE A O 1
ATOM 600 N N . THR A 1 79 ? 19.547 -14.417 -15.696 1.00 92.19 79 THR A N 1
ATOM 601 C CA . THR A 1 79 ? 18.173 -14.765 -16.111 1.00 92.19 79 THR A CA 1
ATOM 602 C C . THR A 1 79 ? 17.761 -14.159 -17.457 1.00 92.19 79 THR A C 1
ATOM 604 O O . THR A 1 79 ? 16.714 -14.517 -17.986 1.00 92.19 79 THR A O 1
ATOM 607 N N . GLY A 1 80 ? 18.550 -13.226 -18.005 1.00 91.12 80 GLY A N 1
ATOM 608 C CA . GLY A 1 80 ? 18.217 -12.498 -19.231 1.00 91.12 80 GLY A CA 1
ATOM 609 C C . GLY A 1 80 ? 17.177 -11.389 -19.046 1.00 91.12 80 GLY A C 1
ATOM 610 O O . GLY A 1 80 ? 16.713 -10.826 -20.032 1.00 91.12 80 GLY A O 1
ATOM 611 N N . ALA A 1 81 ? 16.824 -11.040 -17.803 1.00 92.88 81 ALA A N 1
ATOM 612 C CA . ALA A 1 81 ? 15.931 -9.916 -17.511 1.00 92.88 81 ALA A CA 1
ATOM 613 C C . ALA A 1 81 ? 16.570 -8.556 -17.850 1.00 92.88 81 ALA A C 1
ATOM 615 O O . ALA A 1 81 ? 15.862 -7.578 -18.079 1.00 92.88 81 ALA A O 1
ATOM 616 N N . ILE A 1 82 ? 17.906 -8.494 -17.886 1.00 91.94 82 ILE A N 1
ATOM 617 C CA . ILE A 1 82 ? 18.668 -7.337 -18.364 1.00 91.94 82 ILE A CA 1
ATOM 618 C C . ILE A 1 82 ? 19.187 -7.652 -19.775 1.00 91.94 82 ILE A C 1
ATOM 620 O O . ILE A 1 82 ? 19.855 -8.676 -19.953 1.00 91.94 82 ILE A O 1
ATOM 624 N N . PRO A 1 83 ? 18.931 -6.792 -20.778 1.00 92.62 83 PRO A N 1
ATOM 625 C CA . PRO A 1 83 ? 19.447 -7.005 -22.123 1.00 92.62 83 PRO A CA 1
ATOM 626 C C . PRO A 1 83 ? 20.971 -6.833 -22.154 1.00 92.62 83 PRO A C 1
ATOM 628 O O . PRO A 1 83 ? 21.523 -5.953 -21.491 1.00 92.62 83 PRO A O 1
ATOM 631 N N . ARG A 1 84 ? 21.663 -7.652 -22.956 1.00 91.12 84 ARG A N 1
ATOM 632 C CA . ARG A 1 84 ? 23.140 -7.672 -23.030 1.00 91.12 84 ARG A CA 1
ATOM 633 C C . ARG A 1 84 ? 23.736 -6.322 -23.442 1.00 91.12 84 ARG A C 1
ATOM 635 O O . ARG A 1 84 ? 24.772 -5.927 -22.916 1.00 91.12 84 ARG A O 1
ATOM 642 N N . ASP A 1 85 ? 23.036 -5.589 -24.303 1.00 94.44 85 ASP A N 1
ATOM 643 C CA . ASP A 1 85 ? 23.483 -4.299 -24.843 1.00 94.44 85 ASP A CA 1
ATOM 644 C C . ASP A 1 85 ? 23.222 -3.118 -23.893 1.00 94.44 85 ASP A C 1
ATOM 646 O O . ASP A 1 85 ? 23.570 -1.975 -24.192 1.00 94.44 85 ASP A O 1
ATOM 650 N N . TYR A 1 86 ? 22.601 -3.357 -22.732 1.00 94.12 86 TYR A N 1
ATOM 651 C CA . TYR A 1 86 ? 22.243 -2.292 -21.794 1.00 94.12 86 TYR A CA 1
ATOM 652 C C . TYR A 1 86 ? 23.469 -1.495 -21.333 1.00 94.12 86 TYR A C 1
ATOM 654 O O . TYR A 1 86 ? 23.469 -0.266 -21.382 1.00 94.12 86 TYR A O 1
ATOM 662 N N . SER A 1 87 ? 24.539 -2.191 -20.931 1.00 91.62 87 SER A N 1
ATOM 663 C CA . SER A 1 87 ? 25.748 -1.544 -20.410 1.00 91.62 87 SER A CA 1
ATOM 664 C C . SER A 1 87 ? 26.464 -0.712 -21.474 1.00 91.62 87 SER A C 1
ATOM 666 O O . SER A 1 87 ? 26.959 0.373 -21.167 1.00 91.62 87 SER A O 1
ATOM 668 N N . SER A 1 88 ? 26.523 -1.197 -22.718 1.00 94.38 88 SER A N 1
ATOM 669 C CA . SER A 1 88 ? 27.144 -0.459 -23.820 1.00 94.38 88 SER A CA 1
ATOM 670 C C . SER A 1 88 ? 26.317 0.769 -24.196 1.00 94.38 88 SER A C 1
ATOM 672 O O . SER A 1 88 ? 26.879 1.860 -24.294 1.00 94.38 88 SER A O 1
ATOM 674 N N . ASN A 1 89 ? 24.992 0.637 -24.308 1.00 96.44 89 ASN A N 1
ATOM 675 C CA . ASN A 1 89 ? 24.108 1.758 -24.644 1.00 96.44 89 ASN A CA 1
ATOM 676 C C . ASN A 1 89 ? 24.140 2.852 -23.577 1.00 96.44 89 ASN A C 1
ATOM 678 O O . ASN A 1 89 ? 24.276 4.031 -23.900 1.00 96.44 89 ASN A O 1
ATOM 682 N N . LEU A 1 90 ? 24.092 2.458 -22.303 1.00 96.56 90 LEU A N 1
ATOM 683 C CA . LEU A 1 90 ? 24.206 3.381 -21.180 1.00 96.56 90 LEU A CA 1
ATOM 684 C C . LEU A 1 90 ? 25.553 4.115 -21.226 1.00 96.56 90 LEU A C 1
ATOM 686 O O . LEU A 1 90 ? 25.588 5.335 -21.083 1.00 96.56 90 LEU A O 1
ATOM 690 N N . SER A 1 91 ? 26.659 3.407 -21.484 1.00 95.62 91 SER A N 1
ATOM 691 C CA . SER A 1 91 ? 27.980 4.044 -21.580 1.00 95.62 91 SER A CA 1
ATOM 692 C C . SER A 1 91 ? 28.055 5.076 -22.712 1.00 95.62 91 SER A C 1
ATOM 694 O O . SER A 1 91 ? 28.550 6.180 -22.492 1.00 95.62 91 SER A O 1
ATOM 696 N N . ALA A 1 92 ? 27.484 4.766 -23.880 1.00 96.31 92 ALA A N 1
ATOM 697 C CA . ALA A 1 92 ? 27.428 5.685 -25.011 1.00 96.31 92 ALA A CA 1
ATOM 698 C C . ALA A 1 92 ? 26.572 6.921 -24.695 1.00 96.31 92 ALA A C 1
ATOM 700 O O . ALA A 1 92 ? 26.996 8.045 -24.963 1.00 96.31 92 ALA A O 1
ATOM 701 N N . GLN A 1 93 ? 25.411 6.729 -24.059 1.00 95.81 93 GLN A N 1
ATOM 702 C CA . GLN A 1 93 ? 24.550 7.827 -23.615 1.00 95.81 93 GLN A CA 1
ATOM 703 C C . GLN A 1 93 ? 25.247 8.720 -22.587 1.00 95.81 93 GLN A C 1
ATOM 705 O O . GLN A 1 93 ? 25.182 9.941 -22.702 1.00 95.81 93 GLN A O 1
ATOM 710 N N . ILE A 1 94 ? 25.954 8.138 -21.612 1.00 96.50 94 ILE A N 1
ATOM 711 C CA . ILE A 1 94 ? 26.739 8.920 -20.650 1.00 96.50 94 ILE A CA 1
ATOM 712 C C . ILE A 1 94 ? 27.810 9.725 -21.378 1.00 96.50 94 ILE A C 1
ATOM 714 O O . ILE A 1 94 ? 27.940 10.910 -21.101 1.00 96.50 94 ILE A O 1
ATOM 718 N N . SER A 1 95 ? 28.558 9.133 -22.312 1.00 94.62 95 SER A N 1
ATOM 719 C CA . SER A 1 95 ? 29.571 9.871 -23.077 1.00 94.62 95 SER A CA 1
ATOM 720 C C . SER A 1 95 ? 28.967 11.016 -23.892 1.00 94.62 95 SER A C 1
ATOM 722 O O . SER A 1 95 ? 29.552 12.096 -23.938 1.00 94.62 95 SER A O 1
ATOM 724 N N . GLN A 1 96 ? 27.786 10.806 -24.478 1.00 92.62 96 GLN A N 1
ATOM 725 C CA . GLN A 1 96 ? 27.061 11.834 -25.219 1.00 92.62 96 GLN A CA 1
ATOM 726 C C . GLN A 1 96 ? 26.602 12.983 -24.309 1.00 92.62 96 GLN A C 1
ATOM 728 O O . GLN A 1 96 ? 26.783 14.145 -24.659 1.00 92.62 96 GLN A O 1
ATOM 733 N N . LEU A 1 97 ? 26.036 12.672 -23.140 1.00 92.12 97 LEU A N 1
ATOM 734 C CA . LEU A 1 97 ? 25.512 13.669 -22.197 1.00 92.12 97 LEU A CA 1
ATOM 735 C C . LEU A 1 97 ? 26.600 14.331 -21.340 1.00 92.12 97 LEU A C 1
ATOM 737 O O . LEU A 1 97 ? 26.406 15.441 -20.850 1.00 92.12 97 LEU A O 1
ATOM 741 N N . ALA A 1 98 ? 27.742 13.669 -21.149 1.00 92.88 98 ALA A N 1
ATOM 742 C CA . ALA A 1 98 ? 28.880 14.213 -20.411 1.00 92.88 98 ALA A CA 1
ATOM 743 C C . ALA A 1 98 ? 29.521 15.400 -21.139 1.00 92.88 98 ALA A C 1
ATOM 745 O O . ALA A 1 98 ? 30.114 16.269 -20.498 1.00 92.88 98 ALA A O 1
ATOM 746 N N . HIS A 1 99 ? 29.398 15.453 -22.465 1.00 88.19 99 HIS A N 1
ATOM 747 C CA . HIS A 1 99 ? 29.823 16.600 -23.248 1.00 88.19 99 HIS A CA 1
ATOM 748 C C . HIS A 1 99 ? 28.691 17.637 -23.315 1.00 88.19 99 HIS A C 1
ATOM 750 O O . HIS A 1 99 ? 27.808 17.560 -24.169 1.00 88.19 99 HIS A O 1
ATOM 756 N N . LEU A 1 100 ? 28.714 18.623 -22.412 1.00 82.69 100 LEU A N 1
ATOM 757 C CA . LEU A 1 100 ? 27.787 19.757 -22.458 1.00 82.69 100 LEU A CA 1
ATOM 758 C C . LEU A 1 100 ? 28.115 20.651 -23.659 1.00 82.69 100 LEU A C 1
ATOM 760 O O . LEU A 1 100 ? 29.054 21.445 -23.622 1.00 82.69 100 LEU A O 1
ATOM 764 N N . ASP A 1 101 ? 27.333 20.522 -24.727 1.00 82.12 101 ASP A N 1
ATOM 765 C CA . ASP A 1 101 ? 27.480 21.357 -25.912 1.00 82.12 101 ASP A CA 1
ATOM 766 C C . ASP A 1 101 ? 26.790 22.715 -25.707 1.00 82.12 101 ASP A C 1
ATOM 768 O O . ASP A 1 101 ? 25.567 22.848 -25.769 1.00 82.12 101 ASP A O 1
ATOM 772 N N . LEU A 1 102 ? 27.598 23.738 -25.427 1.00 83.12 102 LEU A N 1
ATOM 773 C CA . LEU A 1 102 ? 27.140 25.113 -25.211 1.00 83.12 102 LEU A CA 1
ATOM 774 C C . LEU A 1 102 ? 27.123 25.949 -26.502 1.00 83.12 102 LEU A C 1
ATOM 776 O O . LEU A 1 102 ? 26.863 27.151 -26.440 1.00 83.12 102 LEU A O 1
ATOM 780 N N . SER A 1 103 ? 27.386 25.353 -27.670 1.00 78.19 103 SER A N 1
ATOM 781 C CA . SER A 1 103 ? 27.504 26.078 -28.947 1.00 78.19 103 SER A CA 1
ATOM 782 C C . SER A 1 103 ? 26.229 26.824 -29.371 1.00 78.19 103 SER A C 1
ATOM 784 O O . SER A 1 103 ? 26.311 27.839 -30.060 1.00 78.19 103 SER A O 1
ATOM 786 N N . ASN A 1 104 ? 25.055 26.383 -28.906 1.00 77.50 104 ASN A N 1
ATOM 787 C CA . ASN A 1 104 ? 23.755 26.954 -29.283 1.00 77.50 104 ASN A CA 1
ATOM 788 C C . ASN A 1 104 ? 23.177 27.959 -28.272 1.00 77.50 104 ASN A C 1
ATOM 790 O O . ASN A 1 104 ? 22.056 28.446 -28.453 1.00 77.50 104 ASN A O 1
ATOM 794 N N . ILE A 1 105 ? 23.909 28.301 -27.209 1.00 78.12 105 ILE A N 1
ATOM 795 C CA . ILE A 1 105 ? 23.416 29.244 -26.202 1.00 78.12 105 ILE A CA 1
ATOM 796 C C . ILE A 1 105 ? 23.743 30.678 -26.632 1.00 78.12 105 ILE A C 1
ATOM 798 O O . ILE A 1 105 ? 24.876 31.145 -26.536 1.00 78.12 105 ILE A O 1
ATOM 802 N N . LYS A 1 106 ? 22.715 31.421 -27.057 1.00 79.69 106 LYS A N 1
ATOM 803 C CA . LYS A 1 106 ? 22.791 32.880 -27.209 1.00 79.69 106 LYS A CA 1
ATOM 804 C C . LYS A 1 106 ? 22.731 33.525 -25.824 1.00 79.69 106 LYS A C 1
ATOM 806 O O . LYS A 1 106 ? 21.660 33.596 -25.224 1.00 79.69 106 LYS A O 1
ATOM 811 N N . VAL A 1 107 ? 23.869 33.997 -25.315 1.00 75.38 107 VAL A N 1
ATOM 812 C CA . VAL A 1 107 ? 23.931 34.749 -24.052 1.00 75.38 107 VAL A CA 1
ATOM 813 C C . VAL A 1 107 ? 23.078 36.011 -24.192 1.00 75.38 107 VAL A C 1
ATOM 815 O O . VAL A 1 107 ? 23.423 36.937 -24.925 1.00 75.38 107 VAL A O 1
ATOM 818 N N . LYS A 1 108 ? 21.938 36.041 -23.497 1.00 68.44 108 LYS A N 1
ATOM 819 C CA . LYS A 1 108 ? 21.111 37.240 -23.368 1.00 68.44 108 LYS A CA 1
ATOM 820 C C . LYS A 1 108 ? 21.884 38.241 -22.509 1.00 68.44 108 LYS A C 1
ATOM 822 O O . LYS A 1 108 ? 21.993 38.062 -21.300 1.00 68.44 108 LYS A O 1
ATOM 827 N N . GLN A 1 109 ? 22.446 39.268 -23.140 1.00 64.94 109 GLN A N 1
ATOM 828 C CA . GLN A 1 109 ? 23.030 40.408 -22.437 1.00 64.94 109 GLN A CA 1
ATOM 829 C C . GLN A 1 109 ? 21.954 41.063 -21.562 1.00 64.94 109 GLN A C 1
ATOM 831 O O . GLN A 1 109 ? 20.823 41.246 -22.011 1.00 64.94 109 GLN A O 1
ATOM 836 N N . THR A 1 110 ? 22.307 41.370 -20.314 1.00 52.44 110 THR A N 1
ATOM 837 C CA . THR A 1 110 ? 21.462 42.024 -19.308 1.00 52.44 110 THR A CA 1
ATOM 838 C C . THR A 1 110 ? 21.098 43.452 -19.728 1.00 52.44 110 THR A C 1
ATOM 840 O O . THR A 1 110 ? 22.005 44.280 -19.825 1.00 52.44 110 THR A O 1
ATOM 843 N N . PRO A 1 111 ? 19.808 43.782 -19.925 1.00 48.34 111 PRO A N 1
ATOM 844 C CA . PRO A 1 111 ? 19.348 45.157 -20.054 1.00 48.34 111 PRO A CA 1
ATOM 845 C C . PRO A 1 111 ? 18.803 45.664 -18.712 1.00 48.34 111 PRO A C 1
ATOM 847 O O . PRO A 1 111 ? 17.988 45.010 -18.064 1.00 48.34 111 PRO A O 1
ATOM 850 N N . THR A 1 112 ? 19.289 46.841 -18.338 1.00 44.88 112 THR A N 1
ATOM 851 C CA . THR A 1 112 ? 18.806 47.784 -17.324 1.00 44.88 112 THR A CA 1
ATOM 852 C C . THR A 1 112 ? 17.270 47.836 -17.207 1.00 44.88 112 THR A C 1
ATOM 854 O O . THR A 1 112 ? 16.566 47.869 -18.215 1.00 44.88 112 THR A O 1
ATOM 857 N N . GLU A 1 113 ? 16.766 47.866 -15.968 1.00 53.16 113 GLU A N 1
ATOM 858 C CA . GLU A 1 113 ? 15.384 48.229 -15.581 1.00 53.16 113 GLU A CA 1
ATOM 859 C C . GLU A 1 113 ? 14.969 49.623 -16.109 1.00 53.16 113 GLU A C 1
ATOM 861 O O . GLU A 1 113 ? 15.852 50.421 -16.426 1.00 53.16 113 GLU A O 1
ATOM 866 N N . PRO A 1 114 ? 13.686 50.048 -16.060 1.00 50.91 114 PRO A N 1
ATOM 867 C CA . PRO A 1 114 ? 12.422 49.322 -15.857 1.00 50.91 114 PRO A CA 1
ATOM 868 C C . PRO A 1 114 ? 11.326 49.743 -16.877 1.00 50.91 114 PRO A C 1
ATOM 870 O O . PRO A 1 114 ? 11.411 50.806 -17.483 1.00 50.91 114 PRO A O 1
ATOM 873 N N . GLN A 1 115 ? 10.236 48.972 -17.012 1.00 45.16 115 GLN A N 1
ATOM 874 C CA . GLN A 1 115 ? 8.859 49.497 -16.886 1.00 45.16 115 GLN A CA 1
ATOM 875 C C . GLN A 1 115 ? 7.778 48.424 -17.073 1.00 45.16 115 GLN A C 1
ATOM 877 O O . GLN A 1 115 ? 7.850 47.532 -17.915 1.00 45.16 115 GLN A O 1
ATOM 882 N N . ALA A 1 116 ? 6.764 48.585 -16.229 1.00 52.78 116 ALA A N 1
ATOM 883 C CA . ALA A 1 116 ? 5.557 47.804 -16.052 1.00 52.78 116 ALA A CA 1
ATOM 884 C C . ALA A 1 116 ? 4.805 47.416 -17.335 1.00 52.78 116 ALA A C 1
ATOM 886 O O . ALA A 1 116 ? 4.638 48.225 -18.247 1.00 52.78 116 ALA A O 1
ATOM 887 N N . LYS A 1 117 ? 4.212 46.216 -17.295 1.00 43.34 117 LYS A N 1
ATOM 888 C CA . LYS A 1 117 ? 2.829 45.941 -17.721 1.00 43.34 117 LYS A CA 1
ATOM 889 C C . LYS A 1 117 ? 2.389 44.583 -17.171 1.00 43.34 117 LYS A C 1
ATOM 891 O O . LYS A 1 117 ? 2.780 43.534 -17.669 1.00 43.34 117 LYS A O 1
ATOM 896 N N . PHE A 1 118 ? 1.563 44.639 -16.129 1.00 49.41 118 PHE A N 1
ATOM 897 C CA . PHE A 1 118 ? 0.634 43.572 -15.783 1.00 49.41 118 PHE A CA 1
ATOM 898 C C . PHE A 1 118 ? -0.319 43.372 -16.966 1.00 49.41 118 PHE A C 1
ATOM 900 O O . PHE A 1 118 ? -1.023 44.302 -17.356 1.00 49.41 118 PHE A O 1
ATOM 907 N N . ALA A 1 119 ? -0.348 42.165 -17.520 1.00 48.31 119 ALA A N 1
ATOM 908 C CA . ALA A 1 119 ? -1.447 41.682 -18.340 1.00 48.31 119 ALA A CA 1
ATOM 909 C C . ALA A 1 119 ? -1.596 40.183 -18.079 1.00 48.31 119 ALA A C 1
ATOM 911 O O . ALA A 1 119 ? -0.719 39.378 -18.383 1.00 48.31 119 ALA A O 1
ATOM 912 N N . ALA A 1 120 ? -2.712 39.861 -17.439 1.00 50.75 120 ALA A N 1
ATOM 913 C CA . ALA A 1 120 ? -3.198 38.527 -17.177 1.00 50.75 120 ALA A CA 1
ATOM 914 C C . ALA A 1 120 ? -3.365 37.731 -18.476 1.00 50.75 120 ALA A C 1
ATOM 916 O O . ALA A 1 120 ? -4.039 38.208 -19.385 1.00 50.75 120 ALA A O 1
ATOM 917 N N . VAL A 1 121 ? -2.834 36.505 -18.522 1.00 48.34 121 VAL A N 1
ATOM 918 C CA . VAL A 1 121 ? -3.293 35.456 -19.441 1.00 48.34 121 VAL A CA 1
ATOM 919 C C . VAL A 1 121 ? -3.161 34.086 -18.771 1.00 48.34 121 VAL A C 1
ATOM 921 O O . VAL A 1 121 ? -2.075 33.645 -18.416 1.00 48.34 121 VAL A O 1
ATOM 924 N N . ALA A 1 122 ? -4.329 33.461 -18.644 1.00 44.34 122 ALA A N 1
ATOM 925 C CA . ALA A 1 122 ? -4.623 32.036 -18.732 1.00 44.34 122 ALA A CA 1
ATOM 926 C C . ALA A 1 122 ? -3.821 31.054 -17.865 1.00 44.34 122 ALA A C 1
ATOM 928 O O . ALA A 1 122 ? -2.780 30.516 -18.240 1.00 44.34 122 ALA A O 1
ATOM 929 N N . VAL A 1 123 ? -4.483 30.696 -16.764 1.00 48.41 123 VAL A N 1
ATOM 930 C CA . VAL A 1 123 ? -4.572 29.333 -16.232 1.00 48.41 123 VAL A CA 1
ATOM 931 C C . VAL A 1 123 ? -4.567 28.323 -17.386 1.00 48.41 123 VAL A C 1
ATOM 933 O O . VAL A 1 123 ? -5.557 28.153 -18.095 1.00 48.41 123 VAL A O 1
ATOM 936 N N . THR A 1 124 ? -3.419 27.681 -17.586 1.00 42.78 124 THR A N 1
ATOM 937 C CA . THR A 1 124 ? -3.297 26.479 -18.407 1.00 42.78 124 THR A CA 1
ATOM 938 C C . THR A 1 124 ? -3.658 25.291 -17.527 1.00 42.78 124 THR A C 1
ATOM 940 O O . THR A 1 124 ? -3.176 25.164 -16.403 1.00 42.78 124 THR A O 1
ATOM 943 N N . ALA A 1 125 ? -4.577 24.486 -18.047 1.00 52.59 125 ALA A N 1
ATOM 944 C CA . ALA A 1 125 ? -5.277 23.401 -17.389 1.00 52.59 125 ALA A CA 1
ATOM 945 C C . ALA A 1 125 ? -4.359 22.429 -16.629 1.00 52.59 125 ALA A C 1
ATOM 947 O O . ALA A 1 125 ? -3.475 21.795 -17.206 1.00 52.59 125 ALA A O 1
ATOM 948 N N . LEU A 1 126 ? -4.645 22.284 -15.334 1.00 52.72 126 LEU A N 1
ATOM 949 C CA . LEU A 1 126 ? -4.230 21.150 -14.517 1.00 52.72 126 LEU A CA 1
ATOM 950 C C . LEU A 1 126 ? -5.030 19.902 -14.947 1.00 52.72 126 LEU A C 1
ATOM 952 O O . LEU A 1 126 ? -6.224 20.019 -15.235 1.00 52.72 126 LEU A O 1
ATOM 956 N N . PRO A 1 127 ? -4.404 18.716 -15.001 1.00 62.47 127 PRO A N 1
ATOM 957 C CA . PRO A 1 127 ? -5.085 17.470 -15.338 1.00 62.47 127 PRO A CA 1
ATOM 958 C C . PRO A 1 127 ? -6.184 17.134 -14.302 1.00 62.47 127 PRO A C 1
ATOM 960 O O . PRO A 1 127 ? -5.971 17.331 -13.104 1.00 62.47 127 PRO A O 1
ATOM 963 N N . PRO A 1 128 ? -7.356 16.625 -14.727 1.00 62.84 128 PRO A N 1
ATOM 964 C CA . PRO A 1 128 ? -8.481 16.341 -13.843 1.00 62.84 128 PRO A CA 1
ATOM 965 C C . PRO A 1 128 ? -8.332 14.952 -13.215 1.00 62.84 128 PRO A C 1
ATOM 967 O O . PRO A 1 128 ? -8.623 13.958 -13.872 1.00 62.84 128 PRO A O 1
ATOM 970 N N . SER A 1 129 ? -7.915 14.842 -11.951 1.00 59.25 129 SER A N 1
ATOM 971 C CA . SER A 1 129 ? -8.044 13.558 -11.237 1.00 59.25 129 SER A CA 1
ATOM 972 C C . SER A 1 129 ? -7.892 13.665 -9.717 1.00 59.25 129 SER A C 1
ATOM 974 O O . SER A 1 129 ? -6.972 13.102 -9.134 1.00 59.25 129 SER A O 1
ATOM 976 N N . SER A 1 130 ? -8.819 14.349 -9.057 1.00 59.56 130 SER A N 1
ATOM 977 C CA . SER A 1 130 ? -9.207 13.996 -7.684 1.00 59.56 130 SER A CA 1
ATOM 978 C C . SER A 1 130 ? -10.558 14.635 -7.391 1.00 59.56 130 SER A C 1
ATOM 980 O O . SER A 1 130 ? -10.667 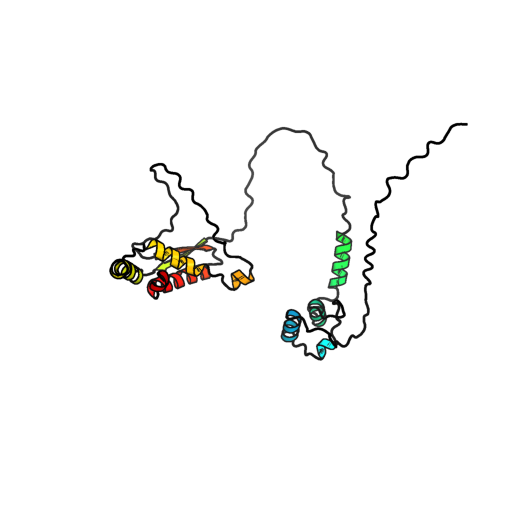15.562 -6.593 1.00 59.56 130 SER A O 1
ATOM 982 N N . THR A 1 131 ? -11.600 14.210 -8.107 1.00 69.44 131 THR A N 1
ATOM 983 C CA . THR A 1 131 ? -12.962 14.561 -7.698 1.00 69.44 131 THR A CA 1
ATOM 984 C C . THR A 1 131 ? -13.185 13.962 -6.306 1.00 69.44 131 THR A C 1
ATOM 986 O O . THR A 1 131 ? -13.024 12.741 -6.171 1.00 69.44 131 THR A O 1
ATOM 989 N N . PRO A 1 132 ? -13.490 14.772 -5.278 1.00 77.12 132 PRO A N 1
ATOM 990 C CA . PRO A 1 132 ? -13.800 14.247 -3.957 1.00 77.12 132 PRO A CA 1
ATOM 991 C C . PRO A 1 132 ? -15.074 13.403 -4.059 1.00 77.12 132 PRO A C 1
ATOM 993 O O . PRO A 1 132 ? -16.093 13.851 -4.584 1.00 77.12 132 PRO A O 1
ATOM 996 N N . ALA A 1 133 ? -14.992 12.153 -3.620 1.00 84.00 133 ALA A N 1
ATOM 997 C CA . ALA A 1 133 ? -16.124 11.261 -3.456 1.00 84.00 133 ALA A CA 1
ATOM 998 C C . ALA A 1 133 ? -16.625 11.376 -2.010 1.00 84.00 133 ALA A C 1
ATOM 1000 O O . ALA A 1 133 ? -15.842 11.268 -1.067 1.00 84.00 133 ALA A O 1
ATOM 1001 N N . GLN A 1 134 ? -17.926 11.599 -1.838 1.00 89.75 134 GLN A N 1
ATOM 1002 C CA . GLN A 1 134 ? -18.577 11.592 -0.532 1.00 89.75 134 GLN A CA 1
ATOM 1003 C C . GLN A 1 134 ? -19.065 10.174 -0.229 1.00 89.75 134 GLN A C 1
ATOM 1005 O O . GLN A 1 134 ? -19.813 9.590 -1.016 1.00 89.75 134 GLN A O 1
ATOM 1010 N N . VAL A 1 135 ? -18.628 9.619 0.898 1.00 91.56 135 VAL A N 1
ATOM 1011 C CA . VAL A 1 135 ? -19.077 8.321 1.413 1.00 91.56 135 VAL A CA 1
ATOM 1012 C C . VAL A 1 135 ? -19.918 8.584 2.654 1.00 91.56 135 VAL A C 1
ATOM 1014 O O . VAL A 1 135 ? -19.513 9.386 3.489 1.00 91.56 135 VAL A O 1
ATOM 1017 N N . SER A 1 136 ? -21.079 7.939 2.774 1.00 92.62 136 SER A N 1
ATOM 1018 C CA . SER A 1 136 ? -22.002 8.126 3.897 1.00 92.62 136 SER A CA 1
ATOM 1019 C C . SER A 1 136 ? -22.503 6.792 4.450 1.00 92.62 136 SER A C 1
ATOM 1021 O O . SER A 1 136 ? -23.002 5.984 3.665 1.00 92.62 136 SER A O 1
ATOM 1023 N N . LEU A 1 137 ? -22.438 6.592 5.770 1.00 92.38 137 LEU A N 1
ATOM 1024 C CA . LEU A 1 137 ? -22.994 5.428 6.472 1.00 92.38 137 LEU A CA 1
ATOM 1025 C C . LEU A 1 137 ? -23.861 5.863 7.669 1.00 92.38 137 LEU A C 1
ATOM 1027 O O . LEU A 1 137 ? -23.475 6.779 8.398 1.00 92.38 137 LEU A O 1
ATOM 1031 N N . PRO A 1 138 ? -25.019 5.217 7.902 1.00 92.44 138 PRO A N 1
ATOM 1032 C CA . PRO A 1 138 ? -25.780 5.397 9.134 1.00 92.44 138 PRO A CA 1
ATOM 1033 C C . PRO A 1 138 ? -25.115 4.643 10.300 1.00 92.44 138 PRO A C 1
ATOM 1035 O O . PRO A 1 138 ? -24.790 3.465 10.152 1.00 92.44 138 PRO A O 1
ATOM 1038 N N . ILE A 1 139 ? -24.935 5.301 11.452 1.00 91.19 139 ILE A N 1
ATOM 1039 C CA . ILE A 1 139 ? -24.293 4.725 12.653 1.00 91.19 139 ILE A CA 1
ATOM 1040 C C . ILE A 1 139 ? -25.144 5.027 13.886 1.00 91.19 139 ILE A C 1
ATOM 1042 O O . ILE A 1 139 ? -25.446 6.184 14.172 1.00 91.19 139 ILE A O 1
ATOM 1046 N N . SER A 1 140 ? -25.518 4.006 14.649 1.00 90.88 140 SER A N 1
ATOM 1047 C CA . SER A 1 140 ? -26.300 4.175 15.875 1.00 90.88 140 SER A CA 1
ATOM 1048 C C . SER A 1 140 ? -25.418 4.537 17.081 1.00 90.88 140 SER A C 1
ATOM 1050 O O . SER A 1 140 ? -24.356 3.967 17.291 1.00 90.88 140 SER A O 1
ATOM 1052 N N . LEU A 1 141 ? -25.861 5.498 17.906 1.00 91.00 141 LEU A N 1
ATOM 1053 C CA . LEU A 1 141 ? -25.115 5.981 19.087 1.00 91.00 141 LEU A CA 1
ATOM 1054 C C . LEU A 1 141 ? -25.735 5.551 20.431 1.00 91.00 141 LEU A C 1
ATOM 1056 O O . LEU A 1 141 ? -25.405 6.100 21.484 1.00 91.00 141 LEU A O 1
ATOM 1060 N N . SER A 1 142 ? -26.664 4.592 20.431 1.00 92.25 142 SER A N 1
ATOM 1061 C CA . SER A 1 142 ? -27.411 4.184 21.634 1.00 92.25 142 SER A CA 1
ATOM 1062 C C . SER A 1 142 ? -26.520 3.627 22.746 1.00 92.25 142 SER A C 1
ATOM 1064 O O . SER A 1 142 ? -26.749 3.884 23.931 1.00 92.25 142 SER A O 1
ATOM 1066 N N . SER A 1 143 ? -25.494 2.874 22.366 1.00 92.31 143 SER A N 1
ATOM 1067 C CA . SER A 1 143 ? -24.515 2.265 23.266 1.00 92.31 143 SER A CA 1
ATOM 1068 C C . SER A 1 143 ? -23.643 3.339 23.943 1.00 92.31 143 SER A C 1
ATOM 1070 O O . SER A 1 143 ? -23.514 3.353 25.170 1.00 92.31 143 SER A O 1
ATOM 1072 N N . VAL A 1 144 ? -23.157 4.319 23.174 1.00 93.19 144 VAL A N 1
ATOM 1073 C CA . VAL A 1 144 ? -22.379 5.473 23.660 1.00 93.19 144 VAL A CA 1
ATOM 1074 C C . VAL A 1 144 ? -23.192 6.326 24.633 1.00 93.19 144 VAL A C 1
ATOM 1076 O O . VAL A 1 144 ? -22.707 6.660 25.714 1.00 93.19 144 VAL A O 1
ATOM 1079 N N . LEU A 1 145 ? -24.448 6.638 24.299 1.00 93.12 145 LEU A N 1
ATOM 1080 C CA . LEU A 1 145 ? -25.335 7.402 25.187 1.00 93.12 145 LEU A CA 1
ATOM 1081 C C . LEU A 1 145 ? -25.602 6.655 26.501 1.00 93.12 145 LEU A C 1
ATOM 1083 O O . LEU A 1 145 ? -25.584 7.255 27.577 1.00 93.12 145 LEU A O 1
ATOM 1087 N N . SER A 1 146 ? -25.763 5.332 26.432 1.00 92.62 146 SER A N 1
ATOM 1088 C CA . SER A 1 146 ? -25.917 4.492 27.624 1.00 92.62 146 SER A CA 1
ATOM 1089 C C . SER A 1 146 ? -24.682 4.563 28.529 1.00 92.62 146 SER A C 1
ATOM 1091 O O . SER A 1 146 ? -24.819 4.648 29.750 1.00 92.62 146 SER A O 1
ATOM 1093 N N . LEU A 1 147 ? -23.469 4.578 27.966 1.00 92.88 147 LEU A N 1
ATOM 1094 C CA . LEU A 1 147 ? -22.244 4.784 28.745 1.00 92.88 147 LEU A CA 1
ATOM 1095 C C . LEU A 1 147 ? -22.147 6.198 29.313 1.00 92.88 147 LEU A C 1
ATOM 1097 O O . LEU A 1 147 ? -21.805 6.354 30.487 1.00 92.88 147 LEU A O 1
ATOM 1101 N N . GLN A 1 148 ? -22.505 7.214 28.529 1.00 92.81 148 GLN A N 1
ATOM 1102 C CA . GLN A 1 148 ? -22.501 8.607 28.969 1.00 92.81 148 GLN A CA 1
ATOM 1103 C C . GLN A 1 148 ? -23.390 8.822 30.203 1.00 92.81 148 GLN A C 1
ATOM 1105 O O . GLN A 1 148 ? -23.028 9.596 31.086 1.00 92.81 148 GLN A O 1
ATOM 1110 N N . GLU A 1 149 ? -24.518 8.117 30.313 1.00 93.25 149 GLU A N 1
ATOM 1111 C CA . GLU A 1 149 ? -25.356 8.153 31.515 1.00 93.25 149 GLU A CA 1
ATOM 1112 C C . GLU A 1 149 ? -24.809 7.322 32.685 1.00 93.25 149 GLU A C 1
ATOM 1114 O O . GLU A 1 149 ? -25.113 7.621 33.845 1.00 93.25 149 GLU A O 1
ATOM 1119 N N . ARG A 1 150 ? -24.053 6.253 32.408 1.00 93.19 150 ARG A N 1
ATOM 1120 C CA . ARG A 1 150 ? -23.530 5.327 33.428 1.00 93.19 150 ARG A CA 1
ATOM 1121 C C . ARG A 1 150 ? -22.265 5.853 34.100 1.00 93.19 150 ARG A C 1
ATOM 1123 O O . ARG A 1 150 ? -22.205 5.829 35.326 1.00 93.19 150 ARG A O 1
ATOM 1130 N N . LEU A 1 151 ? -21.306 6.376 33.336 1.00 93.00 151 LEU A N 1
ATOM 1131 C CA . LEU A 1 151 ? -20.033 6.908 33.844 1.00 93.00 151 LEU A CA 1
ATOM 1132 C C . LEU A 1 151 ? -20.168 7.941 34.981 1.00 93.00 151 LEU A C 1
ATOM 1134 O O . LEU A 1 151 ? -19.489 7.777 36.000 1.00 93.00 151 LEU A O 1
ATOM 1138 N N . PRO A 1 152 ? -21.050 8.959 34.904 1.00 93.31 152 PRO A N 1
ATOM 1139 C CA . PRO A 1 152 ? -21.212 9.908 36.000 1.00 93.31 152 PRO A CA 1
ATOM 1140 C C . PRO A 1 152 ? -21.852 9.260 37.235 1.00 93.31 152 PRO A C 1
ATOM 1142 O O . PRO A 1 152 ? -21.536 9.654 38.353 1.00 93.31 152 PRO A O 1
ATOM 1145 N N . LYS A 1 153 ? -22.710 8.242 37.061 1.00 94.81 153 LYS A N 1
ATOM 1146 C CA . LYS A 1 153 ? -23.360 7.521 38.172 1.00 94.81 153 LYS A CA 1
ATOM 1147 C C . LYS A 1 153 ? -22.388 6.588 38.902 1.00 94.81 153 LYS A C 1
ATOM 1149 O O . LYS A 1 153 ? -22.523 6.412 40.108 1.00 94.81 153 LYS A O 1
ATOM 1154 N N . THR A 1 154 ? -21.440 5.976 38.189 1.00 93.81 154 THR A N 1
ATOM 1155 C CA . THR A 1 154 ? -20.520 4.972 38.751 1.00 93.81 154 THR A CA 1
ATOM 1156 C C . THR A 1 154 ? -19.181 5.557 39.187 1.00 93.81 154 THR A C 1
ATOM 1158 O O . THR A 1 154 ? -18.680 5.193 40.248 1.00 93.81 154 THR A O 1
ATOM 1161 N N . LEU A 1 155 ? -18.595 6.441 38.376 1.00 91.19 155 LEU A N 1
ATOM 1162 C CA . LEU A 1 155 ? -17.238 6.965 38.562 1.00 91.19 155 LEU A CA 1
ATOM 1163 C C . LEU A 1 155 ? -17.215 8.468 38.875 1.00 91.19 155 LEU A C 1
ATOM 1165 O O . LEU A 1 155 ? -16.165 8.991 39.234 1.00 91.19 155 LEU A O 1
ATOM 1169 N N . GLY A 1 156 ? -18.342 9.176 38.731 1.00 91.69 156 GLY A N 1
ATOM 1170 C CA . GLY A 1 156 ? -18.395 10.637 38.877 1.00 91.69 156 GLY A CA 1
ATOM 1171 C C . GLY A 1 156 ? -17.674 11.392 37.754 1.00 91.69 156 GLY A C 1
ATOM 1172 O O . GLY A 1 156 ? -17.407 12.584 37.889 1.00 91.69 156 GLY A O 1
ATOM 1173 N N . ILE A 1 157 ? -17.342 10.705 36.657 1.00 91.62 157 ILE A N 1
ATOM 1174 C CA . ILE A 1 157 ? -16.615 11.257 35.512 1.00 91.62 157 ILE A CA 1
ATOM 1175 C C . ILE A 1 157 ? -17.614 11.513 34.384 1.00 91.62 157 ILE A C 1
ATOM 1177 O O . ILE A 1 157 ? -18.343 10.611 33.974 1.00 91.62 157 ILE A O 1
ATOM 1181 N N . THR A 1 158 ? -17.618 12.736 33.857 1.00 92.50 158 THR A N 1
ATOM 1182 C CA . THR A 1 158 ? -18.449 13.127 32.713 1.00 92.50 158 THR A CA 1
ATOM 1183 C C . THR A 1 158 ? -17.574 13.246 31.473 1.00 92.50 158 THR A C 1
ATOM 1185 O O . THR A 1 158 ? -16.725 14.133 31.399 1.00 92.50 158 THR A O 1
ATOM 1188 N N . ILE A 1 159 ? -17.794 12.371 30.491 1.00 93.06 159 ILE A N 1
ATOM 1189 C CA . ILE A 1 159 ? -17.120 12.415 29.188 1.00 93.06 159 ILE A CA 1
ATOM 1190 C C . ILE A 1 159 ? -18.135 12.909 28.146 1.00 93.06 159 ILE A C 1
ATOM 1192 O O . ILE A 1 159 ? -19.194 12.291 28.014 1.00 93.06 159 ILE A O 1
ATOM 1196 N N . PRO A 1 160 ? -17.873 14.019 27.428 1.00 92.88 160 PRO A N 1
ATOM 1197 C CA . PRO A 1 160 ? -18.782 14.502 26.396 1.00 92.88 160 PRO A CA 1
ATOM 1198 C C . PRO A 1 160 ? -18.734 13.599 25.155 1.00 92.88 160 PRO A C 1
ATOM 1200 O O . PRO A 1 160 ? -17.693 13.030 24.830 1.00 92.88 160 PRO A O 1
ATOM 1203 N N . LEU A 1 161 ? -19.847 13.523 24.417 1.00 91.06 161 LEU A N 1
ATOM 1204 C CA . LEU A 1 161 ? -19.968 12.728 23.185 1.00 91.06 161 LEU A CA 1
ATOM 1205 C C . LEU A 1 161 ? -18.871 13.066 22.160 1.00 91.06 161 LEU A C 1
ATOM 1207 O O . LEU A 1 161 ? -18.328 12.174 21.514 1.00 91.06 161 LEU A O 1
ATOM 1211 N N . SER A 1 162 ? -18.468 14.337 22.068 1.00 91.69 162 SER A N 1
ATOM 1212 C CA . SER A 1 162 ? -17.366 14.774 21.202 1.00 91.69 162 SER A CA 1
ATOM 1213 C C . SER A 1 162 ? -16.038 14.075 21.507 1.00 91.69 162 SER A C 1
ATOM 1215 O O . SER A 1 162 ? -15.275 13.798 20.587 1.00 91.69 162 SER A O 1
ATOM 1217 N N . THR A 1 163 ? -15.763 13.744 22.773 1.00 93.06 163 THR A N 1
ATOM 1218 C CA . THR A 1 163 ? -14.557 13.002 23.160 1.00 93.06 163 THR A CA 1
ATOM 1219 C C . THR A 1 163 ? -14.614 11.549 22.699 1.00 93.06 163 THR A C 1
ATOM 1221 O O . THR A 1 163 ? -13.586 11.027 22.281 1.00 93.06 163 THR A O 1
ATOM 1224 N N . PHE A 1 164 ? -15.786 10.908 22.717 1.00 92.31 164 PHE A N 1
ATOM 1225 C CA . PHE A 1 164 ? -15.943 9.556 22.170 1.00 92.31 164 PHE A CA 1
ATOM 1226 C C . PHE A 1 164 ? -15.683 9.531 20.666 1.00 92.31 164 PHE A C 1
ATOM 1228 O O . PHE A 1 164 ? -14.923 8.691 20.199 1.00 92.31 164 PHE A O 1
ATOM 1235 N N . LEU A 1 165 ? -16.242 10.492 19.925 1.00 92.12 165 LEU A N 1
ATOM 1236 C CA . LEU A 1 165 ? -16.002 10.600 18.486 1.00 92.12 165 LEU A CA 1
ATOM 1237 C C . LEU A 1 165 ? -14.523 10.853 18.176 1.00 92.12 165 LEU A C 1
ATOM 1239 O O . LEU A 1 165 ? -13.965 10.173 17.324 1.00 92.12 165 LEU A O 1
ATOM 1243 N N . ALA A 1 166 ? -13.871 11.764 18.903 1.00 91.56 166 ALA A N 1
ATOM 1244 C CA . ALA A 1 166 ? -12.447 12.041 18.720 1.00 91.56 166 ALA A CA 1
ATOM 1245 C C . ALA A 1 166 ? -11.574 10.799 18.978 1.00 91.56 166 ALA A C 1
ATOM 1247 O O . ALA A 1 166 ? -10.743 10.439 18.148 1.00 91.56 166 ALA A O 1
ATOM 1248 N N . ARG A 1 167 ? -11.813 10.082 20.084 1.00 92.00 167 ARG A N 1
ATOM 1249 C CA . ARG A 1 167 ? -11.068 8.851 20.392 1.00 92.00 167 ARG A CA 1
ATOM 1250 C C . ARG A 1 167 ? -11.328 7.754 19.363 1.00 92.00 167 ARG A C 1
ATOM 1252 O O . ARG A 1 167 ? -10.393 7.073 18.965 1.00 92.00 167 ARG A O 1
ATOM 1259 N N . ALA A 1 168 ? -12.568 7.616 18.893 1.00 90.94 168 ALA A N 1
ATOM 1260 C CA . ALA A 1 168 ? -12.905 6.658 17.845 1.00 90.94 168 ALA A CA 1
ATOM 1261 C C . ALA A 1 168 ? -12.168 6.971 16.533 1.00 90.94 168 ALA A C 1
ATOM 1263 O O . ALA A 1 168 ? -11.696 6.053 15.865 1.00 90.94 168 ALA A O 1
ATOM 1264 N N . THR A 1 169 ? -11.999 8.254 16.188 1.00 90.06 169 THR A N 1
ATOM 1265 C CA . THR A 1 169 ? -11.187 8.646 15.026 1.00 90.06 169 THR A CA 1
ATOM 1266 C C . THR A 1 169 ? -9.691 8.422 15.238 1.00 90.06 169 THR A C 1
ATOM 1268 O O . THR A 1 169 ? -8.996 8.089 14.282 1.00 90.06 169 THR A O 1
ATOM 1271 N N . ASP A 1 170 ? -9.192 8.543 16.470 1.00 87.50 170 ASP A N 1
ATOM 1272 C CA . ASP A 1 170 ? -7.770 8.348 16.781 1.00 87.50 170 ASP A CA 1
ATOM 1273 C C . ASP A 1 170 ? -7.336 6.878 16.659 1.00 87.50 170 ASP A C 1
ATOM 1275 O O . ASP A 1 170 ? -6.221 6.613 16.210 1.00 87.50 170 ASP A O 1
ATOM 1279 N N . VAL A 1 171 ? -8.225 5.919 16.962 1.00 83.56 171 VAL A N 1
ATOM 1280 C CA . VAL A 1 171 ? -7.982 4.469 16.770 1.00 83.56 171 VAL A CA 1
ATOM 1281 C C . VAL A 1 171 ? -7.598 4.141 15.317 1.00 83.56 171 VAL A C 1
ATOM 1283 O O . VAL A 1 171 ? -6.887 3.175 15.055 1.00 83.56 171 VAL A O 1
ATOM 1286 N N . TYR A 1 172 ? -8.019 4.966 14.357 1.00 68.69 172 TYR A N 1
ATOM 1287 C CA . TYR A 1 172 ? -7.725 4.776 12.940 1.00 68.69 172 TYR A CA 1
ATOM 1288 C C . TYR A 1 172 ? -6.358 5.317 12.494 1.00 68.69 172 TYR A C 1
ATOM 1290 O O . TYR A 1 172 ? -5.866 4.935 11.435 1.00 68.69 172 TYR A O 1
ATOM 1298 N N . GLN A 1 173 ? -5.717 6.193 13.272 1.00 72.44 173 GLN A N 1
ATOM 1299 C CA . GLN A 1 173 ? -4.437 6.794 12.879 1.00 72.44 173 GLN A CA 1
ATOM 1300 C C . GLN A 1 173 ? -3.250 5.806 12.976 1.00 72.44 173 GLN A C 1
ATOM 1302 O O . GLN A 1 173 ? -2.110 6.162 12.661 1.00 72.44 173 GLN A O 1
ATOM 1307 N N . GLU A 1 174 ? -3.515 4.563 13.384 1.00 69.50 174 GLU A N 1
ATOM 1308 C CA . GLU A 1 174 ? -2.611 3.421 13.258 1.00 69.50 174 GLU A CA 1
ATOM 1309 C C . GLU A 1 174 ? -2.175 3.253 11.782 1.00 69.50 174 GLU A C 1
ATOM 1311 O O . GLU A 1 174 ? -3.018 3.146 10.889 1.00 69.50 174 GLU A O 1
ATOM 1316 N N . PRO A 1 175 ? -0.865 3.264 11.477 1.00 67.06 175 PRO A N 1
ATOM 1317 C CA . PRO A 1 175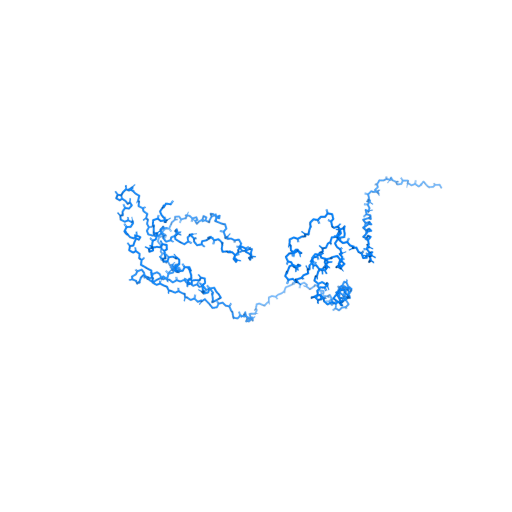 ? -0.391 3.260 10.098 1.00 67.06 175 PRO A CA 1
ATOM 1318 C C . PRO A 1 175 ? -0.641 1.905 9.416 1.00 67.06 175 PRO A C 1
ATOM 1320 O O . PRO A 1 175 ? -0.115 0.873 9.838 1.00 67.06 175 PRO A O 1
ATOM 1323 N N . ASP A 1 176 ? -1.388 1.918 8.308 1.00 70.19 176 ASP A N 1
ATOM 1324 C CA . ASP A 1 176 ? -1.612 0.735 7.475 1.00 70.19 176 ASP A CA 1
ATOM 1325 C C . ASP A 1 176 ? -0.285 0.220 6.878 1.00 70.19 176 ASP A C 1
ATOM 1327 O O . ASP A 1 176 ? 0.631 0.989 6.576 1.00 70.19 176 ASP A O 1
ATOM 1331 N N . ILE A 1 177 ? -0.186 -1.090 6.606 1.00 76.00 177 ILE A N 1
ATOM 1332 C CA . ILE A 1 177 ? 1.005 -1.706 5.975 1.00 76.00 177 ILE A CA 1
ATOM 1333 C C . ILE A 1 177 ? 1.387 -0.974 4.679 1.00 76.00 177 ILE A C 1
ATOM 1335 O O . ILE A 1 177 ? 2.568 -0.811 4.380 1.00 76.00 177 ILE A O 1
ATOM 1339 N N . ILE A 1 178 ? 0.400 -0.504 3.914 1.00 71.69 178 ILE A N 1
ATOM 1340 C CA . ILE A 1 178 ? 0.623 0.226 2.662 1.00 71.69 178 ILE A CA 1
ATOM 1341 C C . ILE A 1 178 ? 1.212 1.619 2.930 1.00 71.69 178 ILE A C 1
ATOM 1343 O O . ILE A 1 178 ? 2.109 2.028 2.194 1.00 71.69 178 ILE A O 1
ATOM 1347 N N . ASP A 1 179 ? 0.797 2.311 3.993 1.00 69.19 179 ASP A N 1
ATOM 1348 C CA . ASP A 1 179 ? 1.363 3.607 4.394 1.00 69.19 179 ASP A CA 1
ATOM 1349 C C . ASP A 1 179 ? 2.810 3.449 4.883 1.00 69.19 179 ASP A C 1
ATOM 1351 O O . ASP A 1 179 ? 3.696 4.220 4.495 1.00 69.19 179 ASP A O 1
ATOM 1355 N N . ILE A 1 180 ? 3.077 2.375 5.635 1.00 79.50 180 ILE A N 1
ATOM 1356 C CA . ILE A 1 180 ? 4.420 1.995 6.094 1.00 79.50 180 ILE A CA 1
ATOM 1357 C C . ILE A 1 180 ? 5.332 1.675 4.901 1.00 79.50 180 ILE A C 1
ATOM 1359 O O . ILE A 1 180 ? 6.446 2.196 4.814 1.00 79.50 180 ILE A O 1
ATOM 1363 N N . LEU A 1 181 ? 4.869 0.851 3.954 1.00 79.88 181 LEU A N 1
ATOM 1364 C CA . LEU A 1 181 ? 5.639 0.474 2.760 1.00 79.88 181 LEU A CA 1
ATOM 1365 C C . LEU A 1 181 ? 5.828 1.643 1.786 1.00 79.88 181 LEU A C 1
ATOM 1367 O O . LEU A 1 181 ? 6.850 1.713 1.103 1.00 79.88 181 LEU A O 1
ATOM 1371 N N . SER A 1 182 ? 4.874 2.572 1.747 1.00 80.06 182 SER A N 1
ATOM 1372 C CA . SER A 1 182 ? 4.954 3.791 0.936 1.00 80.06 182 SER A CA 1
ATOM 1373 C C . SER A 1 182 ? 5.803 4.888 1.591 1.00 80.06 182 SER A C 1
ATOM 1375 O O . SER A 1 182 ? 6.024 5.932 0.977 1.00 80.06 182 SER A O 1
ATOM 1377 N N . GLY A 1 183 ? 6.289 4.678 2.822 1.00 70.38 183 GLY A N 1
ATOM 1378 C CA . GLY A 1 183 ? 7.091 5.652 3.566 1.00 70.38 183 GLY A CA 1
ATOM 1379 C C . GLY A 1 183 ? 6.313 6.908 3.970 1.00 70.38 183 GLY A C 1
ATOM 1380 O O . GLY A 1 183 ? 6.920 7.948 4.237 1.00 70.38 183 GLY A O 1
ATOM 1381 N N . LYS A 1 184 ? 4.976 6.839 3.997 1.00 69.69 184 LYS A N 1
ATOM 1382 C CA . LYS A 1 184 ? 4.110 7.939 4.422 1.00 69.69 184 LYS A CA 1
ATOM 1383 C C . LYS A 1 184 ? 4.030 7.897 5.949 1.00 69.69 184 LYS A C 1
ATOM 1385 O O . LYS A 1 184 ? 3.188 7.218 6.520 1.00 69.69 184 LYS A O 1
ATOM 1390 N N . SER A 1 185 ? 4.956 8.574 6.627 1.00 57.16 185 SER A N 1
ATOM 1391 C CA . SER A 1 185 ? 4.906 8.669 8.090 1.00 57.16 185 SER A CA 1
ATOM 1392 C C . SER A 1 185 ? 3.612 9.372 8.524 1.00 57.16 185 SER A C 1
ATOM 1394 O O . SER A 1 185 ? 3.296 10.415 7.933 1.00 57.16 185 SER A O 1
ATOM 1396 N N . PRO A 1 186 ? 2.892 8.874 9.548 1.00 56.12 186 PRO A N 1
ATOM 1397 C CA . PRO A 1 186 ? 1.746 9.591 10.092 1.00 56.12 186 PRO A CA 1
ATOM 1398 C C . PRO A 1 186 ? 2.195 10.985 10.563 1.00 56.12 186 PRO A C 1
ATOM 1400 O O . PRO A 1 186 ? 3.335 11.133 11.021 1.00 56.12 186 PRO A O 1
ATOM 1403 N N . PRO A 1 187 ? 1.348 12.024 10.440 1.00 49.91 187 PRO A N 1
ATOM 1404 C CA . PRO A 1 187 ? 1.639 13.324 11.023 1.00 49.91 187 PRO A CA 1
ATOM 1405 C C . PRO A 1 187 ? 1.857 13.136 12.525 1.00 49.91 187 PRO A C 1
ATOM 1407 O O . PRO A 1 187 ? 0.934 12.813 13.266 1.00 49.91 187 PRO A O 1
ATOM 1410 N N . SER A 1 188 ? 3.099 13.302 12.974 1.00 42.31 188 SER A N 1
ATOM 1411 C CA . SER A 1 188 ? 3.415 13.349 14.394 1.00 42.31 188 SER A CA 1
ATOM 1412 C C . SER A 1 188 ? 2.628 14.499 15.010 1.00 42.31 188 SER A C 1
ATOM 1414 O O . SER A 1 188 ? 2.796 15.644 14.582 1.00 42.31 188 SER A O 1
ATOM 1416 N N . THR A 1 189 ? 1.799 14.207 16.008 1.00 42.12 189 THR A N 1
ATOM 1417 C CA . THR A 1 189 ? 1.095 15.191 16.831 1.00 42.12 189 THR A CA 1
ATOM 1418 C C . THR A 1 189 ? 2.108 16.033 17.608 1.00 42.12 189 THR A C 1
ATOM 1420 O O . THR A 1 189 ? 2.374 15.814 18.786 1.00 42.12 189 THR A O 1
ATOM 1423 N N . SER A 1 190 ? 2.710 17.013 16.939 1.00 33.25 190 SER A N 1
ATOM 1424 C CA . SER A 1 190 ? 3.250 18.199 17.579 1.00 33.25 190 SER A CA 1
ATOM 1425 C C . SER A 1 190 ? 2.093 19.170 17.747 1.00 33.25 190 SER A C 1
ATOM 1427 O O . SER A 1 190 ? 1.551 19.669 16.759 1.00 33.25 190 SER A O 1
ATOM 1429 N N . THR A 1 191 ? 1.721 19.393 19.004 1.00 38.00 191 THR A N 1
ATOM 1430 C CA . THR A 1 191 ? 0.976 20.536 19.530 1.00 38.00 191 THR A CA 1
ATOM 1431 C C . THR A 1 191 ? 0.859 21.686 18.530 1.00 38.00 191 THR A C 1
ATOM 1433 O O . THR A 1 191 ? 1.748 22.528 18.423 1.00 38.00 191 THR A O 1
ATOM 1436 N N . SER A 1 192 ? -0.263 21.747 17.818 1.00 34.56 192 SER A N 1
ATOM 1437 C CA . SER A 1 192 ? -0.717 23.002 17.236 1.00 34.56 192 SER A CA 1
ATOM 1438 C C . SER A 1 192 ? -1.489 23.712 18.333 1.00 34.56 192 SER A C 1
ATOM 1440 O O . SER A 1 192 ? -2.671 23.471 18.551 1.00 34.56 192 SER A O 1
ATOM 1442 N N . THR A 1 193 ? -0.771 24.542 19.084 1.00 31.20 193 THR A N 1
ATOM 1443 C CA . THR A 1 193 ? -1.349 25.604 19.899 1.00 31.20 193 THR A CA 1
ATOM 1444 C C . THR A 1 193 ? -2.250 26.456 19.006 1.00 31.20 193 THR A C 1
ATOM 1446 O O . THR A 1 193 ? -1.775 27.360 18.318 1.00 31.20 193 THR A O 1
ATOM 1449 N N . SER A 1 194 ? -3.553 26.187 19.007 1.00 33.47 194 SER A N 1
ATOM 1450 C CA . SER A 1 194 ? -4.542 27.198 18.657 1.00 33.47 194 SER A CA 1
ATOM 1451 C C . SER A 1 194 ? -4.561 28.186 19.816 1.00 33.47 194 SER A C 1
ATOM 1453 O O . SER A 1 194 ? -5.200 27.965 20.844 1.00 33.47 194 SER A O 1
ATOM 1455 N N . SER A 1 195 ? -3.746 29.226 19.679 1.00 34.47 195 SER A N 1
ATOM 1456 C CA . SER A 1 195 ? -3.654 30.336 20.610 1.00 34.47 195 SER A CA 1
ATOM 1457 C C . SER A 1 195 ? -5.041 30.889 20.916 1.00 34.47 195 SER A C 1
ATOM 1459 O O . SER A 1 195 ? -5.690 31.496 20.067 1.00 34.47 195 SER A O 1
ATOM 1461 N N . THR A 1 196 ? -5.454 30.709 22.166 1.00 31.94 196 THR A N 1
ATOM 1462 C CA . THR A 1 196 ? -6.501 31.479 22.823 1.00 31.94 196 THR A CA 1
ATOM 1463 C C . THR A 1 196 ? -6.161 32.961 22.698 1.00 31.94 196 THR A C 1
ATOM 1465 O O . THR A 1 196 ? -5.221 33.448 23.328 1.00 31.94 196 THR A O 1
ATOM 1468 N N . ARG A 1 197 ? -6.934 33.693 21.896 1.00 32.00 197 ARG A N 1
ATOM 1469 C CA . ARG A 1 197 ? -7.047 35.145 22.007 1.00 32.00 197 ARG A CA 1
ATOM 1470 C C . ARG A 1 197 ? -8.497 35.461 22.343 1.00 32.00 197 ARG A C 1
ATOM 1472 O O . ARG A 1 197 ? -9.403 35.210 21.560 1.00 32.00 197 ARG A O 1
ATOM 1479 N N . SER A 1 198 ? -8.677 35.957 23.556 1.00 30.34 198 SER A N 1
ATOM 1480 C CA . SER A 1 198 ? -9.899 36.541 24.091 1.00 30.34 198 SER A CA 1
ATOM 1481 C C . SER A 1 198 ? -10.417 37.675 23.206 1.00 30.34 198 SER A C 1
ATOM 1483 O O . SER A 1 198 ? -9.637 38.560 22.846 1.00 30.34 198 SER A O 1
ATOM 1485 N N . GLY A 1 199 ? -11.725 37.681 22.944 1.00 26.36 199 GLY A N 1
ATOM 1486 C CA . GLY A 1 199 ? -12.434 38.822 22.368 1.00 26.36 199 GLY A CA 1
ATOM 1487 C C . GLY A 1 199 ? -13.611 38.421 21.485 1.00 26.36 199 GLY A C 1
ATOM 1488 O O . GLY A 1 199 ? -13.409 38.178 20.309 1.00 26.36 199 GLY A O 1
ATOM 1489 N N . GLU A 1 200 ? -14.793 38.394 22.104 1.00 27.23 200 GLU A N 1
ATOM 1490 C CA . GLU A 1 200 ? -16.079 38.893 21.586 1.00 27.23 200 GLU A CA 1
ATOM 1491 C C . GLU A 1 200 ? -16.712 38.277 20.319 1.00 27.23 200 GLU A C 1
ATOM 1493 O O . GLU A 1 200 ? -16.093 38.020 19.296 1.00 27.23 200 GLU A O 1
ATOM 1498 N N . SER A 1 201 ? -18.022 38.059 20.460 1.00 39.44 201 SER A N 1
ATOM 1499 C CA . SER A 1 201 ? -19.035 37.661 19.488 1.00 39.44 201 SER A CA 1
ATOM 1500 C C . SER A 1 201 ? -18.782 38.110 18.047 1.00 39.44 201 SER A C 1
ATOM 1502 O O . SER A 1 201 ? -18.689 39.303 17.798 1.00 39.44 201 SER A O 1
ATOM 1504 N N . GLU A 1 202 ? -18.814 37.172 17.098 1.00 29.75 202 GLU A N 1
ATOM 1505 C CA . GLU A 1 202 ? -19.757 37.169 15.970 1.00 29.75 202 GLU A CA 1
ATOM 1506 C C . GLU A 1 202 ? -19.527 35.958 15.054 1.00 29.75 202 GLU A C 1
ATOM 1508 O O . GLU A 1 202 ? -18.434 35.415 14.906 1.00 29.75 202 GLU A O 1
ATOM 1513 N N . SER A 1 203 ? -20.637 35.511 14.484 1.00 38.38 203 SER A N 1
ATOM 1514 C CA . SER A 1 203 ? -20.790 34.475 13.472 1.00 38.38 203 SER A CA 1
ATOM 1515 C C . SER A 1 203 ? -19.876 34.660 12.259 1.00 38.38 203 SER A C 1
ATOM 1517 O O . SER A 1 203 ? -19.950 35.711 11.641 1.00 38.38 203 SER A O 1
ATOM 1519 N N . THR A 1 204 ? -19.163 33.604 11.846 1.00 29.59 204 THR A N 1
ATOM 1520 C CA . THR A 1 204 ? -19.087 33.140 10.441 1.00 29.59 204 THR A CA 1
ATOM 1521 C C . THR A 1 204 ? -18.384 31.779 10.361 1.00 29.59 204 THR A C 1
ATOM 1523 O O . THR A 1 204 ? -17.195 31.669 10.645 1.00 29.59 204 THR A O 1
ATOM 1526 N N . SER A 1 205 ? -19.163 30.768 9.964 1.00 41.03 205 SER A N 1
ATOM 1527 C CA . SER A 1 205 ? -18.815 29.645 9.078 1.00 41.03 205 SER A CA 1
ATOM 1528 C C . SER A 1 205 ? -17.390 29.074 9.141 1.00 41.03 205 SER A C 1
ATOM 1530 O O . SER A 1 205 ? -16.511 29.478 8.379 1.00 41.03 205 SER A O 1
ATOM 1532 N N . PHE A 1 206 ? -17.224 28.028 9.949 1.00 31.64 206 PHE A N 1
ATOM 1533 C CA . PHE A 1 206 ? -16.305 26.938 9.632 1.00 31.64 206 PHE A CA 1
ATOM 1534 C C . PHE A 1 206 ? -17.144 25.751 9.163 1.00 31.64 206 PHE A C 1
ATOM 1536 O O . PHE A 1 206 ? -18.149 25.429 9.789 1.00 31.64 206 PHE A O 1
ATOM 1543 N N . ASP A 1 207 ? -16.744 25.177 8.031 1.00 38.34 207 ASP A N 1
ATOM 1544 C CA . ASP A 1 207 ? -17.320 24.012 7.356 1.00 38.34 207 ASP A CA 1
ATOM 1545 C C . ASP A 1 207 ? -17.147 22.769 8.242 1.00 38.34 207 ASP A C 1
ATOM 1547 O O . ASP A 1 207 ? -16.234 21.959 8.093 1.00 38.34 207 ASP A O 1
ATOM 1551 N N . SER A 1 208 ? -17.961 22.699 9.289 1.00 41.91 208 SER A N 1
ATOM 1552 C CA . SER A 1 208 ? -18.149 21.513 10.102 1.00 41.91 208 SER A CA 1
ATOM 1553 C C . SER A 1 208 ? -18.977 20.554 9.271 1.00 41.91 208 SER A C 1
ATOM 1555 O O . SER A 1 208 ? -20.149 20.836 9.040 1.00 41.91 208 SER A O 1
ATOM 1557 N N . THR A 1 209 ? -18.336 19.469 8.828 1.00 45.44 209 THR A N 1
ATOM 1558 C CA . THR A 1 209 ? -18.950 18.214 8.378 1.00 45.44 209 THR A CA 1
ATOM 1559 C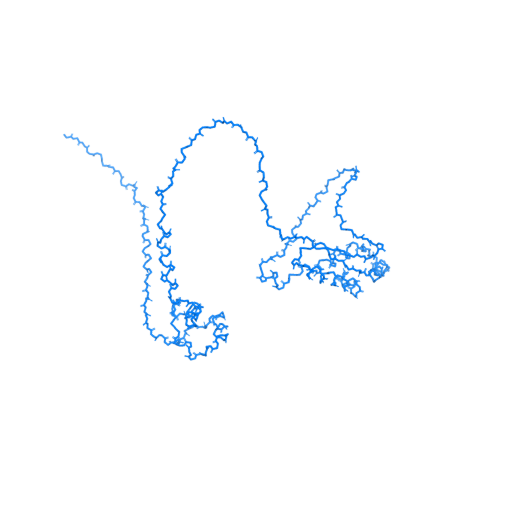 C . THR A 1 209 ? -20.423 18.159 8.763 1.00 45.44 209 THR A C 1
ATOM 1561 O O . THR A 1 209 ? -20.710 18.185 9.963 1.00 45.44 209 THR A O 1
ATOM 1564 N N . ASP A 1 210 ? -21.318 18.121 7.773 1.00 47.31 210 ASP A N 1
ATOM 1565 C CA . ASP A 1 210 ? -22.763 17.960 7.949 1.00 47.31 210 ASP A CA 1
ATOM 1566 C C . ASP A 1 210 ? -23.044 16.665 8.733 1.00 47.31 210 ASP A C 1
ATOM 1568 O O . ASP A 1 210 ? -23.299 15.596 8.177 1.00 47.31 210 ASP A O 1
ATOM 1572 N N . LEU A 1 211 ? -22.918 16.745 10.055 1.00 52.12 211 LEU A N 1
ATOM 1573 C CA . LEU A 1 211 ? -23.379 15.747 10.994 1.00 52.12 211 LEU A CA 1
ATOM 1574 C C . LEU A 1 211 ? -24.853 16.063 11.159 1.00 52.12 211 LEU A C 1
ATOM 1576 O O . LEU A 1 211 ? -25.260 16.905 11.959 1.00 52.12 211 LEU A O 1
ATOM 1580 N N . ASP A 1 212 ? -25.664 15.417 10.344 1.00 55.28 212 ASP A N 1
ATOM 1581 C CA . ASP A 1 212 ? -27.102 15.454 10.492 1.00 55.28 212 ASP A CA 1
ATOM 1582 C C . ASP A 1 212 ? -27.435 14.513 11.671 1.00 55.28 212 ASP A C 1
ATOM 1584 O O . ASP A 1 212 ? -27.853 13.368 11.506 1.00 55.28 212 ASP A O 1
ATOM 1588 N N . LEU A 1 213 ? -27.137 14.962 12.906 1.00 56.59 213 LEU A N 1
ATOM 1589 C CA . LEU A 1 213 ? -27.283 14.174 14.148 1.00 56.59 213 LEU A CA 1
ATOM 1590 C C . LEU A 1 213 ? -28.723 13.661 14.339 1.00 56.59 213 LEU A C 1
ATOM 1592 O O . LEU A 1 213 ? -28.945 12.701 15.070 1.00 56.59 213 LEU A O 1
ATOM 1596 N N . ALA A 1 214 ? -29.703 14.290 13.682 1.00 55.38 214 ALA A N 1
ATOM 1597 C CA . ALA A 1 214 ? -31.096 13.854 13.677 1.00 55.38 214 ALA A CA 1
ATOM 1598 C C . ALA A 1 214 ? -31.329 12.590 12.828 1.00 55.38 214 ALA A C 1
ATOM 1600 O O . ALA A 1 214 ? -32.270 11.843 13.099 1.00 55.38 214 ALA A O 1
ATOM 1601 N N . THR A 1 215 ? -30.486 12.340 11.823 1.00 63.25 215 THR A N 1
ATOM 1602 C CA . THR A 1 215 ? -30.564 11.163 10.947 1.00 63.25 215 THR A CA 1
ATOM 1603 C C . THR A 1 215 ? -29.475 10.130 11.242 1.00 63.25 215 THR A C 1
ATOM 1605 O O . THR A 1 215 ? -29.551 9.022 10.713 1.00 63.25 215 THR A O 1
ATOM 1608 N N . ASN A 1 216 ? -28.519 10.434 12.136 1.00 83.25 216 ASN A N 1
ATOM 1609 C CA . ASN A 1 216 ? -27.391 9.559 12.484 1.00 83.25 216 ASN A CA 1
ATOM 1610 C C . ASN A 1 216 ? -26.590 9.106 11.244 1.00 83.25 216 ASN A C 1
ATOM 1612 O O . ASN A 1 216 ? -26.066 7.992 11.198 1.00 83.25 216 ASN A O 1
ATOM 1616 N N . ILE A 1 217 ? -26.525 9.955 10.213 1.00 89.00 217 ILE A N 1
ATOM 1617 C CA . ILE A 1 217 ? -25.786 9.692 8.976 1.00 89.00 217 ILE A CA 1
ATOM 1618 C C . ILE A 1 217 ? -24.423 10.370 9.081 1.00 89.00 217 ILE A C 1
ATOM 1620 O O . ILE A 1 217 ? -24.327 11.592 9.171 1.00 89.00 217 ILE A O 1
ATOM 1624 N N . PHE A 1 218 ? -23.362 9.570 9.040 1.00 91.06 218 PHE A N 1
ATOM 1625 C CA . PHE A 1 218 ? -21.985 10.046 9.054 1.00 91.06 218 PHE A CA 1
ATOM 1626 C C . PHE A 1 218 ? -21.451 10.058 7.634 1.00 91.06 218 PHE A C 1
ATOM 1628 O O . PHE A 1 218 ? -21.555 9.053 6.932 1.00 91.06 218 PHE A O 1
ATOM 1635 N N . SER A 1 219 ? -20.878 11.183 7.204 1.00 91.81 219 SER A N 1
ATOM 1636 C CA . SER A 1 219 ? -20.284 11.297 5.876 1.00 91.81 219 SER A CA 1
ATOM 1637 C C . SER A 1 219 ? -18.862 11.844 5.910 1.00 91.81 219 SER A C 1
ATOM 1639 O O . SER A 1 219 ? -18.525 12.683 6.743 1.00 91.81 219 SER A O 1
ATOM 1641 N N . ILE A 1 220 ? -18.023 11.343 5.004 1.00 91.94 220 ILE A N 1
ATOM 1642 C CA . ILE A 1 220 ? -16.638 11.777 4.828 1.00 91.94 220 ILE A CA 1
ATOM 1643 C C . ILE A 1 220 ? -16.354 12.032 3.347 1.00 91.94 220 ILE A C 1
ATOM 1645 O O . ILE A 1 220 ? -16.832 11.309 2.469 1.00 91.94 220 ILE A O 1
ATOM 1649 N N . GLN A 1 221 ? -15.577 13.078 3.067 1.00 93.38 221 GLN A N 1
ATOM 1650 C CA . GLN A 1 221 ? -15.092 13.383 1.724 1.00 93.38 221 GLN A CA 1
ATOM 1651 C C . GLN A 1 221 ? -13.679 12.836 1.548 1.00 93.38 221 GLN A C 1
ATOM 1653 O O . GLN A 1 221 ? -12.767 13.183 2.297 1.00 93.38 221 GLN A O 1
ATOM 1658 N N . VAL A 1 222 ? -13.496 11.982 0.546 1.00 92.38 222 VAL A N 1
ATOM 1659 C CA . VAL A 1 222 ? -12.232 11.290 0.278 1.00 92.38 222 VAL A CA 1
ATOM 1660 C C . VAL A 1 222 ? -11.965 11.331 -1.232 1.00 92.38 222 VAL A C 1
ATOM 1662 O O . VAL A 1 222 ? -12.917 11.291 -2.012 1.00 92.38 222 VAL A O 1
ATOM 1665 N N . PRO A 1 223 ? -10.712 11.435 -1.714 1.00 93.12 223 PRO A N 1
ATOM 1666 C CA . PRO A 1 223 ? -10.423 11.301 -3.141 1.00 93.12 223 PRO A CA 1
ATOM 1667 C C . PRO A 1 223 ? -11.018 10.009 -3.715 1.00 93.12 223 PRO A C 1
ATOM 1669 O O . PRO A 1 223 ? -11.037 8.981 -3.044 1.00 93.12 223 PRO A O 1
ATOM 1672 N N . SER A 1 224 ? -11.463 10.025 -4.974 1.00 86.25 224 SER A N 1
ATOM 1673 C CA . SER A 1 224 ? -12.097 8.847 -5.588 1.00 86.25 224 SER A CA 1
ATOM 1674 C C . SER A 1 224 ? -11.227 7.580 -5.573 1.00 86.25 224 SER A C 1
ATOM 1676 O O . SER A 1 224 ? -11.774 6.480 -5.528 1.00 86.25 224 SER A O 1
ATOM 1678 N N . ALA A 1 225 ? -9.897 7.724 -5.570 1.00 88.19 225 ALA A N 1
ATOM 1679 C CA . ALA A 1 225 ? -8.950 6.612 -5.453 1.00 88.19 225 ALA A CA 1
ATOM 1680 C C . ALA A 1 225 ? -9.024 5.900 -4.089 1.00 88.19 225 ALA A C 1
ATOM 1682 O O . ALA A 1 225 ? -8.875 4.683 -4.023 1.00 88.19 225 ALA A O 1
ATOM 1683 N N . ASP A 1 226 ? -9.328 6.645 -3.027 1.00 88.44 226 ASP A N 1
ATOM 1684 C CA . ASP A 1 226 ? -9.322 6.171 -1.642 1.00 88.44 226 ASP A CA 1
ATOM 1685 C C . ASP A 1 226 ? -10.746 5.884 -1.133 1.00 88.44 226 ASP A C 1
ATOM 1687 O O . ASP A 1 226 ? -10.976 5.739 0.066 1.00 88.44 226 ASP A O 1
ATOM 1691 N N . ARG A 1 227 ? -11.731 5.774 -2.034 1.00 89.88 227 ARG A N 1
ATOM 1692 C CA . ARG A 1 227 ? -13.138 5.536 -1.674 1.00 89.88 227 ARG A CA 1
ATOM 1693 C C . ARG A 1 227 ? -13.319 4.316 -0.765 1.00 89.88 227 ARG A C 1
ATOM 1695 O O . ARG A 1 227 ? -14.001 4.424 0.246 1.00 89.88 227 ARG A O 1
ATOM 1702 N N . LEU A 1 228 ? -12.684 3.190 -1.101 1.00 90.50 228 LEU A N 1
ATOM 1703 C CA . LEU A 1 228 ? -12.743 1.966 -0.290 1.00 90.50 228 LEU A CA 1
ATOM 1704 C C . LEU A 1 228 ? -12.172 2.199 1.115 1.00 90.50 228 LEU A C 1
ATOM 1706 O O . LEU A 1 228 ? -12.711 1.695 2.091 1.00 90.50 228 LEU A O 1
ATOM 1710 N N . ARG A 1 229 ? -11.122 3.021 1.232 1.00 88.38 229 ARG A N 1
ATOM 1711 C CA . ARG A 1 229 ? -10.539 3.407 2.522 1.00 88.38 229 ARG A CA 1
ATOM 1712 C C . ARG A 1 229 ? -11.540 4.224 3.343 1.00 88.38 229 ARG A C 1
ATOM 1714 O O . ARG A 1 229 ? -11.728 3.935 4.519 1.00 88.38 229 ARG A O 1
ATOM 1721 N N . GLY A 1 230 ? -12.238 5.168 2.710 1.00 91.19 230 GLY A N 1
ATOM 1722 C CA . GLY A 1 230 ? -13.334 5.921 3.330 1.00 91.19 230 GLY A CA 1
ATOM 1723 C C . GLY A 1 230 ? -14.507 5.043 3.787 1.00 91.19 230 GLY A C 1
ATOM 1724 O O . GLY A 1 230 ? -15.020 5.246 4.883 1.00 91.19 230 GLY A O 1
ATOM 1725 N N . GLU A 1 231 ? -14.896 4.042 2.992 1.00 92.12 231 GLU A N 1
ATOM 1726 C CA . GLU A 1 231 ? -15.934 3.061 3.360 1.00 92.12 231 GLU A CA 1
ATOM 1727 C C . GLU A 1 231 ? -15.494 2.229 4.577 1.00 92.12 231 GLU A C 1
ATOM 1729 O O . GLU A 1 231 ? -16.187 2.227 5.593 1.00 92.12 231 GLU A O 1
ATOM 1734 N N . THR A 1 232 ? -14.291 1.641 4.545 1.00 92.25 232 THR A N 1
ATOM 1735 C CA . THR A 1 232 ? -13.757 0.861 5.680 1.00 92.25 232 THR A CA 1
ATOM 1736 C C . THR A 1 232 ? -13.574 1.688 6.954 1.00 92.25 232 THR A C 1
ATOM 1738 O O . THR A 1 232 ? -13.718 1.166 8.056 1.00 92.25 232 THR A O 1
ATOM 1741 N N . PHE A 1 233 ? -13.260 2.980 6.827 1.00 92.19 233 PHE A N 1
ATOM 1742 C CA . PHE A 1 233 ? -13.151 3.892 7.963 1.00 92.19 233 PHE A CA 1
ATOM 1743 C C . PHE A 1 233 ? -14.496 4.059 8.674 1.00 92.19 233 PHE A C 1
ATOM 1745 O O . PHE A 1 233 ? -14.563 3.929 9.894 1.00 92.19 233 PHE A O 1
ATOM 1752 N N . LEU A 1 234 ? -15.569 4.308 7.917 1.00 93.38 234 LEU A N 1
ATOM 1753 C CA . LEU A 1 234 ? -16.902 4.463 8.494 1.00 93.38 234 LEU A CA 1
ATOM 1754 C C . LEU A 1 234 ? -17.448 3.136 9.049 1.00 93.38 234 LEU A C 1
ATOM 1756 O O . LEU A 1 234 ? -18.123 3.159 10.075 1.00 93.38 234 LEU A O 1
ATOM 1760 N N . GLU A 1 235 ? -17.139 1.994 8.424 1.00 92.88 235 GLU A N 1
ATOM 1761 C CA . GLU A 1 235 ? -17.491 0.665 8.955 1.00 92.88 235 GLU A CA 1
ATOM 1762 C C . GLU A 1 235 ? -16.806 0.393 10.297 1.00 92.88 235 GLU A C 1
ATOM 1764 O O . GLU A 1 235 ? -17.463 0.036 11.265 1.00 92.88 235 GLU A O 1
ATOM 1769 N N . ARG A 1 236 ? -15.502 0.656 10.410 1.00 91.19 236 ARG A N 1
ATOM 1770 C CA . ARG A 1 236 ? -14.795 0.474 11.686 1.00 91.19 236 ARG A CA 1
ATOM 1771 C C . ARG A 1 236 ? -15.253 1.457 12.756 1.00 91.19 236 ARG A C 1
ATOM 1773 O O . ARG A 1 236 ? -15.378 1.073 13.912 1.00 91.19 236 ARG A O 1
ATOM 1780 N N . LEU A 1 237 ? -15.501 2.719 12.394 1.00 92.62 237 LEU A N 1
ATOM 1781 C CA . LEU A 1 237 ? -16.083 3.691 13.324 1.00 92.62 237 LEU A CA 1
ATOM 1782 C C . LEU A 1 237 ? -17.431 3.210 13.852 1.00 92.62 237 LEU A C 1
ATOM 1784 O O . LEU A 1 237 ? -17.718 3.386 15.034 1.00 92.62 237 LEU A O 1
ATOM 1788 N N . ARG A 1 238 ? -18.243 2.605 12.982 1.00 92.88 238 ARG A N 1
ATOM 1789 C CA . ARG A 1 238 ? -19.496 1.982 13.378 1.00 92.88 238 ARG A CA 1
ATOM 1790 C C . ARG A 1 238 ? -19.250 0.861 14.383 1.00 92.88 238 ARG A C 1
ATOM 1792 O O . ARG A 1 238 ? -19.838 0.926 15.452 1.00 92.88 238 ARG A O 1
ATOM 1799 N N . ASP A 1 239 ? -18.364 -0.086 14.091 1.00 93.00 239 ASP A N 1
ATOM 1800 C CA . ASP A 1 239 ? -18.066 -1.209 14.994 1.00 93.00 239 ASP A CA 1
ATOM 1801 C C . ASP A 1 239 ? -17.579 -0.713 16.372 1.00 93.00 239 ASP A C 1
ATOM 1803 O O . ASP A 1 239 ? -18.077 -1.131 17.416 1.00 93.00 239 ASP A O 1
ATOM 1807 N N . VAL A 1 240 ? -16.662 0.260 16.395 1.00 93.38 240 VAL A N 1
ATOM 1808 C CA . VAL A 1 240 ? -16.111 0.830 17.638 1.00 93.38 240 VAL A CA 1
ATOM 1809 C C . VAL A 1 240 ? -17.177 1.566 18.459 1.00 93.38 240 VAL A C 1
ATOM 1811 O O . VAL A 1 240 ? -17.168 1.500 19.688 1.00 93.38 240 VAL A O 1
ATOM 1814 N N . LEU A 1 241 ? -18.094 2.285 17.807 1.00 92.50 241 LEU A N 1
ATOM 1815 C CA . LEU A 1 241 ? -19.150 3.022 18.503 1.00 92.50 241 LEU A CA 1
ATOM 1816 C C . LEU A 1 241 ? -20.329 2.120 18.901 1.00 92.50 241 LEU A C 1
ATOM 1818 O O . LEU A 1 241 ? -20.899 2.335 19.969 1.00 92.50 241 LEU A O 1
ATOM 1822 N N . GLU A 1 242 ? -20.698 1.127 18.089 1.00 91.62 242 GLU A N 1
ATOM 1823 C CA . GLU A 1 242 ? -21.849 0.240 18.319 1.00 91.62 242 GLU A CA 1
ATOM 1824 C C . GLU A 1 242 ? -21.509 -0.925 19.256 1.00 91.62 242 GLU A C 1
ATOM 1826 O O . GLU A 1 242 ? -22.207 -1.105 20.260 1.00 91.62 242 GLU A O 1
ATOM 1831 N N . ASP A 1 243 ? -20.436 -1.667 18.970 1.00 91.06 243 ASP A N 1
ATOM 1832 C CA . ASP A 1 243 ? -20.119 -2.928 19.647 1.00 91.06 243 ASP A CA 1
ATOM 1833 C C . ASP A 1 243 ? -19.232 -2.724 20.885 1.00 91.06 243 ASP A C 1
ATOM 1835 O O . ASP A 1 243 ? -19.493 -3.318 21.935 1.00 91.06 243 ASP A O 1
ATOM 1839 N N . GLU A 1 244 ? -18.214 -1.855 20.802 1.00 89.75 244 GLU A N 1
ATOM 1840 C CA . GLU A 1 244 ? -17.184 -1.709 21.849 1.00 89.75 244 GLU A CA 1
ATOM 1841 C C . GLU A 1 244 ? -16.938 -0.262 22.343 1.00 89.75 244 GLU A C 1
ATOM 1843 O O . GLU A 1 244 ? -15.786 0.159 22.512 1.00 89.75 244 GLU A O 1
ATOM 1848 N N . PRO A 1 245 ? -17.973 0.524 22.700 1.00 90.06 245 PRO A N 1
ATOM 1849 C CA . PRO A 1 245 ? -17.770 1.914 23.122 1.00 90.06 245 PRO A CA 1
ATOM 1850 C C . PRO A 1 245 ? -17.051 2.046 24.476 1.00 90.06 245 PRO A C 1
ATOM 1852 O O . PRO A 1 245 ? -16.595 3.132 24.835 1.00 90.06 245 PRO A O 1
ATOM 1855 N N . GLU A 1 246 ? -16.927 0.956 25.241 1.00 89.62 246 GLU A N 1
ATOM 1856 C CA . GLU A 1 246 ? -16.155 0.912 26.489 1.00 89.62 246 GLU A CA 1
ATOM 1857 C C . GLU A 1 246 ? -14.647 1.039 26.234 1.00 89.62 246 GLU A C 1
ATOM 1859 O O . GLU A 1 246 ? -13.952 1.679 27.028 1.00 89.62 246 GLU A O 1
ATOM 1864 N N . SER A 1 247 ? -14.150 0.527 25.099 1.00 89.31 247 SER A N 1
ATOM 1865 C CA . SER A 1 247 ? -12.740 0.661 24.701 1.00 89.31 247 SER A CA 1
ATOM 1866 C C . SER A 1 247 ? -12.335 2.116 24.473 1.00 89.31 247 SER A C 1
ATOM 1868 O O . SER A 1 247 ? -11.153 2.437 24.488 1.00 89.31 247 SER A O 1
ATOM 1870 N N . LEU A 1 248 ? -13.299 3.009 24.248 1.00 88.88 248 LEU A N 1
ATOM 1871 C CA . LEU A 1 248 ? -13.026 4.431 24.084 1.00 88.88 248 LEU A CA 1
ATOM 1872 C C . LEU A 1 248 ? -12.830 5.147 25.418 1.00 88.88 248 LEU A C 1
ATOM 1874 O O . LEU A 1 248 ? -12.434 6.309 25.418 1.00 88.88 248 LEU A O 1
ATOM 1878 N N . VAL A 1 249 ? -13.136 4.518 26.552 1.00 85.75 249 VAL A N 1
ATOM 1879 C CA . VAL A 1 249 ? -13.049 5.146 27.878 1.00 85.75 249 VAL A CA 1
ATOM 1880 C C . VAL A 1 249 ? -11.745 4.787 28.586 1.00 85.75 249 VAL A C 1
ATOM 1882 O O . VAL A 1 249 ? -11.150 5.683 29.197 1.00 85.75 249 VAL A O 1
ATOM 1885 N N . PHE A 1 250 ? -11.345 3.516 28.500 1.00 73.94 250 PHE A N 1
ATOM 1886 C CA . PHE A 1 250 ? -10.196 2.912 29.183 1.00 73.94 250 PHE A CA 1
ATOM 1887 C C . PHE A 1 250 ? -8.937 2.911 28.319 1.00 73.94 250 PHE A C 1
ATOM 1889 O O . PHE A 1 250 ? -7.851 3.110 28.909 1.00 73.94 250 PHE A O 1
#

Organism: Ajellomyces capsulatus (strain H143) (NCBI:txid544712)